Protein AF-A0A2M8HFV4-F1 (afdb_monomer)

Sequence (225 aa):
MPEKLSPDQILDDIIFDLQNTALECRWTISMERLAELMQLGKEDFYRKIYNFKTSKPDRETRLGFTEIDGDYFCEFLQYCLNISGIQDRFATAGIYFDERVLYEIRENFKHIIQESLARHDLDKDTLLLLATASQDYDDAVDAYISEKFEIDFFLDRCIFEFMSFRRIHPETGADVFLRDYLKALIPTKILNIKDITKEFRDRSYYELFGEFRKDKSKKQKRKPH

Structure (mmCIF, N/CA/C/O backbone):
data_AF-A0A2M8HFV4-F1
#
_entry.id   AF-A0A2M8HFV4-F1
#
loop_
_atom_site.group_PDB
_atom_site.id
_atom_site.type_symbol
_atom_site.label_atom_id
_atom_site.label_alt_id
_atom_site.label_comp_id
_atom_site.label_asym_id
_atom_site.label_entity_id
_atom_site.label_seq_id
_atom_site.pdbx_PDB_ins_code
_atom_site.Cartn_x
_atom_site.Cartn_y
_atom_site.Cartn_z
_atom_site.occupancy
_atom_site.B_iso_or_equiv
_atom_site.auth_seq_id
_atom_site.auth_comp_id
_atom_site.auth_asym_id
_atom_site.auth_atom_id
_atom_site.pdbx_PDB_model_num
ATOM 1 N N . MET A 1 1 ? -37.950 -2.327 23.131 1.00 42.75 1 MET A N 1
ATOM 2 C CA . MET A 1 1 ? -36.642 -2.904 23.504 1.00 42.75 1 MET A CA 1
ATOM 3 C C . MET A 1 1 ? -35.682 -2.532 22.392 1.00 42.75 1 MET A C 1
ATOM 5 O O . MET A 1 1 ? -36.082 -2.741 21.254 1.00 42.75 1 MET A O 1
ATOM 9 N N . PRO A 1 2 ? -34.522 -1.913 22.666 1.00 53.88 2 PRO A N 1
ATOM 10 C CA . PRO A 1 2 ? -33.540 -1.673 21.615 1.00 53.88 2 PRO A CA 1
ATOM 11 C C . PRO A 1 2 ? -33.113 -3.024 21.034 1.00 53.88 2 PRO A C 1
ATOM 13 O O . PRO A 1 2 ? -32.832 -3.967 21.777 1.00 53.88 2 PRO A O 1
ATOM 16 N N . GLU A 1 3 ? -33.178 -3.133 19.713 1.00 66.62 3 GLU A N 1
ATOM 17 C CA . GLU A 1 3 ? -32.760 -4.312 18.964 1.00 66.62 3 GLU A CA 1
ATOM 18 C C . GLU A 1 3 ? -31.254 -4.501 19.185 1.00 66.62 3 GLU A C 1
ATOM 20 O O . GLU A 1 3 ? -30.483 -3.554 19.027 1.00 66.62 3 GLU A O 1
ATOM 25 N N . LYS A 1 4 ? -30.828 -5.692 19.624 1.0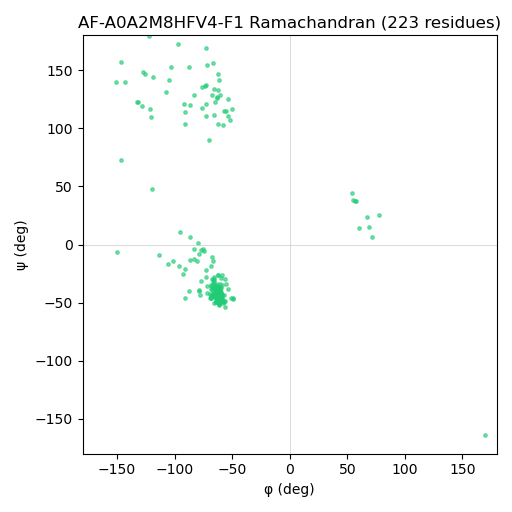0 77.25 4 LYS A N 1
ATOM 26 C CA . LYS A 1 4 ? -29.395 -5.991 19.726 1.00 77.25 4 LYS A CA 1
ATOM 27 C C . LYS A 1 4 ? -28.817 -5.972 18.316 1.00 77.25 4 LYS A C 1
ATOM 29 O O . LYS A 1 4 ? -29.285 -6.740 17.476 1.00 77.25 4 LYS A O 1
ATOM 34 N N . LEU A 1 5 ? -27.811 -5.132 18.081 1.00 83.50 5 LEU A N 1
ATOM 35 C CA . LEU A 1 5 ? -27.111 -5.113 16.801 1.00 83.50 5 LEU A CA 1
ATOM 36 C C . LEU A 1 5 ? -26.441 -6.466 16.546 1.00 83.50 5 LEU A C 1
ATOM 38 O O . LEU A 1 5 ? -25.915 -7.110 17.461 1.00 83.50 5 LEU A O 1
ATOM 42 N N . SER A 1 6 ? -26.472 -6.900 15.290 1.00 91.94 6 SER A N 1
ATOM 43 C CA . SER A 1 6 ? -25.691 -8.050 14.843 1.00 91.94 6 SER A CA 1
ATOM 44 C C . SER A 1 6 ? -24.187 -7.739 14.903 1.00 91.94 6 SER A C 1
ATOM 46 O O . SER A 1 6 ? -23.798 -6.572 14.815 1.00 91.94 6 SER A O 1
ATOM 48 N N . PRO A 1 7 ? -23.318 -8.761 15.015 1.00 92.62 7 PRO A N 1
ATOM 49 C CA . PRO A 1 7 ? -21.872 -8.558 14.981 1.00 92.62 7 PRO A CA 1
ATOM 50 C C . PRO A 1 7 ? -21.397 -7.774 13.749 1.00 92.62 7 PRO A C 1
ATOM 52 O O . PRO A 1 7 ? -20.508 -6.937 13.873 1.00 92.62 7 PRO A O 1
ATOM 55 N N . ASP A 1 8 ? -22.001 -8.015 12.580 1.00 93.25 8 ASP A N 1
ATOM 56 C CA . ASP A 1 8 ? -21.672 -7.294 11.348 1.00 93.25 8 ASP A CA 1
ATOM 57 C C . ASP A 1 8 ? -22.045 -5.814 11.423 1.00 93.25 8 ASP A C 1
ATOM 59 O O . ASP A 1 8 ? -21.233 -4.980 11.040 1.00 93.25 8 ASP A O 1
ATOM 63 N N . GLN A 1 9 ? -23.213 -5.483 11.984 1.00 94.00 9 GLN A N 1
ATOM 64 C CA . GLN A 1 9 ? -23.618 -4.090 12.199 1.00 94.00 9 GLN A CA 1
ATOM 65 C C . GLN A 1 9 ? -22.693 -3.374 13.187 1.00 94.00 9 GLN A C 1
ATOM 67 O O . GLN A 1 9 ? -22.317 -2.237 12.945 1.00 94.00 9 GLN A O 1
ATOM 72 N N . ILE A 1 10 ? -22.271 -4.050 14.262 1.00 95.38 10 ILE A N 1
ATOM 73 C CA . ILE A 1 10 ? -21.285 -3.494 15.202 1.00 95.38 10 ILE A CA 1
ATOM 74 C C . ILE A 1 10 ? -19.965 -3.201 14.477 1.00 95.38 10 ILE A C 1
ATOM 76 O O . ILE A 1 10 ? -19.346 -2.164 14.705 1.00 95.38 10 ILE A O 1
ATOM 80 N N . LEU A 1 11 ? -19.518 -4.111 13.609 1.00 96.31 11 LEU A N 1
ATOM 81 C CA . LEU A 1 11 ? -18.298 -3.917 12.832 1.00 96.31 11 LEU A CA 1
ATOM 82 C C . LEU A 1 11 ? -18.430 -2.755 11.839 1.00 96.31 11 LEU A C 1
ATOM 84 O O . LEU A 1 11 ? -17.499 -1.963 11.725 1.00 96.31 11 LEU A O 1
ATOM 88 N N . ASP A 1 12 ? -19.572 -2.632 11.161 1.00 95.12 12 ASP A N 1
ATOM 89 C CA . ASP A 1 12 ? -19.873 -1.501 10.278 1.00 95.12 12 ASP A CA 1
ATOM 90 C C . ASP A 1 12 ? -19.892 -0.168 11.031 1.00 95.12 12 ASP A C 1
ATOM 92 O O . ASP A 1 12 ? -19.293 0.796 10.562 1.00 95.12 12 ASP A O 1
ATOM 96 N N . ASP A 1 13 ? -20.487 -0.122 12.224 1.00 95.50 13 ASP A N 1
ATOM 97 C CA . ASP A 1 13 ? -20.502 1.078 13.065 1.00 95.50 13 ASP A CA 1
ATOM 98 C C . ASP A 1 13 ? -19.083 1.476 13.505 1.00 95.50 13 ASP A C 1
ATOM 100 O O . ASP A 1 13 ? -18.736 2.657 13.492 1.00 95.50 13 ASP A O 1
ATOM 104 N N . ILE A 1 14 ? -18.234 0.499 13.852 1.00 96.06 14 ILE A N 1
ATOM 105 C CA . ILE A 1 14 ? -16.820 0.738 14.187 1.00 96.06 14 ILE A CA 1
ATOM 106 C C . ILE A 1 14 ? -16.052 1.269 12.977 1.00 96.06 14 ILE A C 1
ATOM 108 O O . ILE A 1 14 ? -15.311 2.242 13.099 1.00 96.06 14 ILE A O 1
ATOM 112 N N . ILE A 1 15 ? -16.224 0.644 11.811 1.00 94.88 15 ILE A N 1
ATOM 113 C CA . ILE A 1 15 ? -15.598 1.081 10.559 1.00 94.88 15 ILE A CA 1
ATOM 114 C C . ILE A 1 15 ? -16.026 2.514 10.235 1.00 94.88 15 ILE A C 1
ATOM 116 O O . ILE A 1 15 ? -15.177 3.355 9.951 1.00 94.88 15 ILE A O 1
ATOM 120 N N . PHE A 1 16 ? -17.318 2.815 10.339 1.00 93.75 16 PHE A N 1
ATOM 121 C CA . PHE A 1 16 ? -17.855 4.142 10.073 1.00 93.75 16 PHE A CA 1
ATOM 122 C C . PHE A 1 16 ? -17.308 5.199 11.047 1.00 93.75 16 PHE A C 1
ATOM 124 O O . PHE A 1 16 ? -16.909 6.283 10.622 1.00 93.75 16 PHE A O 1
ATOM 131 N N . ASP A 1 17 ? -17.241 4.898 12.347 1.00 94.44 17 ASP A N 1
ATOM 132 C CA . ASP A 1 17 ? -16.672 5.808 13.355 1.00 94.44 17 ASP A CA 1
ATOM 133 C C . ASP A 1 17 ? -15.197 6.126 13.058 1.00 94.44 17 ASP A C 1
ATOM 135 O O . ASP A 1 17 ? -14.772 7.285 13.102 1.00 94.44 17 ASP A O 1
ATOM 139 N N . LEU A 1 18 ? -14.429 5.105 12.667 1.00 93.56 18 LEU A N 1
ATOM 140 C CA . LEU A 1 18 ? -13.033 5.265 12.274 1.00 93.56 18 LEU A CA 1
ATOM 141 C C . LEU A 1 18 ? -12.886 6.050 10.971 1.00 93.56 18 LEU A C 1
ATOM 143 O O . LEU A 1 18 ? -12.055 6.944 10.921 1.00 93.56 18 LEU A O 1
ATOM 147 N N . GLN A 1 19 ? -13.698 5.800 9.942 1.00 90.38 19 GLN A N 1
ATOM 148 C CA . GLN A 1 19 ? -13.636 6.564 8.687 1.00 90.38 19 GLN A CA 1
ATOM 149 C C . GLN A 1 19 ? -13.894 8.059 8.892 1.00 90.38 19 GLN A C 1
ATOM 151 O O . GLN A 1 19 ? -13.238 8.881 8.265 1.00 90.38 19 GLN A O 1
ATOM 156 N N . ASN A 1 20 ? -14.813 8.418 9.791 1.00 87.44 20 ASN A N 1
ATOM 157 C CA . ASN A 1 20 ? -15.131 9.821 10.070 1.00 87.44 20 ASN A CA 1
ATOM 158 C C . ASN A 1 20 ? -14.041 10.553 10.863 1.00 87.44 20 ASN A C 1
ATOM 160 O O . ASN A 1 20 ? -13.999 11.783 10.865 1.00 87.44 20 ASN A O 1
ATOM 164 N N . THR A 1 21 ? -13.199 9.811 11.582 1.00 84.69 21 THR A N 1
ATOM 165 C CA . THR A 1 21 ? -12.124 10.368 12.416 1.00 84.69 21 THR A CA 1
ATOM 166 C C . THR A 1 21 ? -10.741 10.183 11.801 1.00 84.69 21 THR A C 1
ATOM 168 O O . THR A 1 21 ? -9.800 10.865 12.209 1.00 84.69 21 THR A O 1
ATOM 171 N N . ALA A 1 22 ? -10.613 9.287 10.823 1.00 81.12 22 ALA A N 1
ATOM 172 C CA . ALA A 1 22 ? -9.367 8.985 10.154 1.00 81.12 22 ALA A CA 1
ATOM 173 C C . ALA A 1 22 ? -8.951 10.120 9.218 1.00 81.12 22 ALA A C 1
ATOM 175 O O . ALA A 1 22 ? -9.746 10.649 8.443 1.00 81.12 22 ALA A O 1
ATOM 176 N N . LEU A 1 23 ? -7.660 10.438 9.244 1.00 78.00 23 LEU A N 1
ATOM 177 C CA . LEU A 1 23 ? -7.014 11.280 8.246 1.00 78.00 23 LEU A CA 1
ATOM 178 C C . LEU A 1 23 ? -5.781 10.535 7.739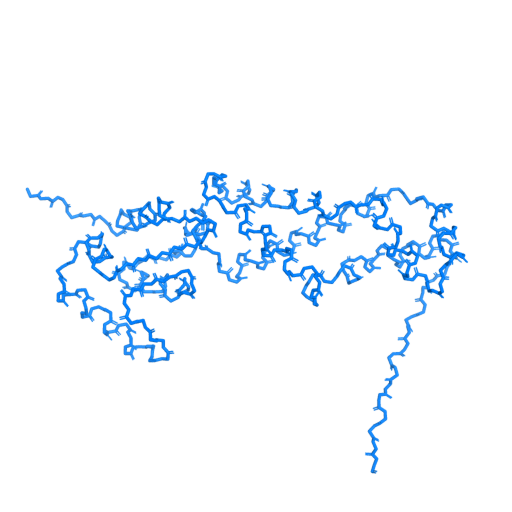 1.00 78.00 23 LEU A C 1
ATOM 180 O O . LEU A 1 23 ? -4.905 10.210 8.537 1.00 78.00 23 LEU A O 1
ATOM 184 N N . GLU A 1 24 ? -5.724 10.235 6.437 1.00 81.94 24 GLU A N 1
ATOM 185 C CA . GLU A 1 24 ? -4.584 9.532 5.812 1.00 81.94 24 GLU A CA 1
ATOM 186 C C . GLU A 1 24 ? -4.258 8.195 6.515 1.00 81.94 24 GLU A C 1
ATOM 188 O O . GLU A 1 24 ? -3.107 7.897 6.837 1.00 81.94 24 GLU A O 1
ATOM 193 N N . CYS A 1 25 ? -5.297 7.411 6.828 1.00 83.44 25 CYS A N 1
ATOM 194 C CA . CYS A 1 25 ? -5.215 6.159 7.598 1.00 83.44 25 CYS A CA 1
ATOM 195 C C . CYS A 1 25 ? -4.648 6.292 9.027 1.00 83.44 25 CYS A C 1
ATOM 197 O O . CYS A 1 25 ? -4.330 5.283 9.656 1.00 83.44 25 CYS A O 1
ATOM 199 N N . ARG A 1 26 ? -4.552 7.507 9.579 1.00 87.06 26 ARG A N 1
ATOM 200 C CA . ARG A 1 26 ? -4.245 7.732 10.998 1.00 87.06 26 ARG A CA 1
ATOM 201 C C . ARG A 1 26 ? -5.542 7.835 11.776 1.00 87.06 26 ARG A C 1
ATOM 203 O O . ARG A 1 26 ? -6.355 8.712 11.493 1.00 87.06 26 ARG A O 1
ATOM 210 N N . TRP A 1 27 ? -5.730 6.960 12.753 1.00 91.62 27 TRP A N 1
ATOM 211 C CA . TRP A 1 27 ? -6.958 6.891 13.536 1.00 91.62 27 TRP A CA 1
ATOM 212 C C . TRP A 1 27 ? -6.664 6.469 14.968 1.00 91.62 27 TRP A C 1
ATOM 214 O O . TRP A 1 27 ? -5.651 5.847 15.278 1.00 91.62 27 TRP A O 1
ATOM 224 N N . THR A 1 28 ? -7.579 6.815 15.863 1.00 92.06 28 THR A N 1
ATOM 225 C CA . THR A 1 28 ? -7.524 6.400 17.259 1.00 92.06 28 THR A CA 1
ATOM 226 C C . THR A 1 28 ? -8.927 6.121 17.750 1.00 92.06 28 THR A C 1
ATOM 228 O O . THR A 1 28 ? -9.862 6.851 17.432 1.00 92.06 28 THR A O 1
ATOM 231 N N . ILE A 1 29 ? -9.074 5.066 18.539 1.00 93.75 29 ILE A N 1
ATOM 232 C CA . ILE A 1 29 ? -10.329 4.740 19.199 1.00 93.75 29 ILE A CA 1
ATOM 233 C C . ILE A 1 29 ? -10.067 4.456 20.670 1.00 93.75 29 ILE A C 1
ATOM 235 O O . ILE A 1 29 ? -9.260 3.599 21.043 1.00 93.75 29 ILE A O 1
ATOM 239 N N . SER A 1 30 ? -10.747 5.212 21.529 1.00 93.00 30 SER A N 1
ATOM 240 C CA . SER A 1 30 ? -10.653 5.013 22.969 1.00 93.00 30 SER A CA 1
ATOM 241 C C . SER A 1 30 ? -11.374 3.731 23.378 1.00 93.00 30 SER A C 1
ATOM 243 O O . SER A 1 30 ? -12.329 3.286 22.740 1.00 93.00 30 SER A O 1
ATOM 245 N N . MET A 1 31 ? -10.947 3.154 24.498 1.00 91.38 31 MET A N 1
ATOM 246 C CA . MET A 1 31 ? -11.612 1.982 25.074 1.00 91.38 31 MET A CA 1
ATOM 247 C C . MET A 1 31 ? -13.086 2.251 25.407 1.00 91.38 31 MET A C 1
ATOM 249 O O . MET A 1 31 ? -13.922 1.367 25.253 1.00 91.38 31 MET A O 1
ATOM 253 N N . GLU A 1 32 ? -13.412 3.472 25.837 1.00 92.00 32 GLU A N 1
ATOM 254 C CA . GLU A 1 32 ? -14.791 3.863 26.141 1.00 92.00 32 GLU A CA 1
ATOM 255 C C . GLU A 1 32 ? -15.643 3.932 24.873 1.00 92.00 32 GLU A C 1
ATOM 257 O O . GLU A 1 32 ? -16.717 3.334 24.836 1.00 92.00 32 GLU A O 1
ATOM 262 N N . ARG A 1 33 ? -15.128 4.563 23.807 1.00 94.75 33 ARG A N 1
ATOM 263 C CA . ARG A 1 33 ? -15.833 4.658 22.525 1.00 94.75 33 ARG A CA 1
ATOM 264 C C . ARG A 1 33 ? -16.051 3.285 21.896 1.00 94.75 33 ARG A C 1
ATOM 266 O O . ARG A 1 33 ? -17.142 2.988 21.421 1.00 94.75 33 ARG A O 1
ATOM 273 N N . LEU A 1 34 ? -15.039 2.421 21.943 1.00 94.62 34 LEU A N 1
ATOM 274 C CA . LEU A 1 34 ? -15.161 1.059 21.436 1.00 94.62 34 LEU A CA 1
ATOM 275 C C . LEU A 1 34 ? -16.193 0.242 22.229 1.00 94.62 34 LEU A C 1
ATOM 277 O O . LEU A 1 34 ? -16.986 -0.479 21.630 1.00 94.62 34 LEU A O 1
ATOM 281 N N . ALA A 1 35 ? -16.227 0.375 23.559 1.00 93.25 35 ALA A N 1
ATOM 282 C CA . ALA A 1 35 ? -17.231 -0.290 24.390 1.00 93.25 35 ALA A CA 1
ATOM 283 C C . ALA A 1 35 ? -18.662 0.161 24.047 1.00 93.25 35 ALA A C 1
ATOM 285 O O . ALA A 1 35 ? -19.565 -0.678 23.987 1.00 93.25 35 ALA A O 1
ATOM 286 N N . GLU A 1 36 ? -18.856 1.460 23.790 1.00 94.19 36 GLU A N 1
ATOM 287 C CA . GLU A 1 36 ? -20.135 2.027 23.346 1.00 94.19 36 GLU A CA 1
ATOM 288 C C . GLU A 1 36 ? -20.586 1.440 22.007 1.00 94.19 36 GLU A C 1
ATOM 290 O O . GLU A 1 36 ? -21.709 0.944 21.912 1.00 94.19 36 GLU A O 1
ATOM 295 N N . LEU A 1 37 ? -19.708 1.441 20.997 1.00 94.69 37 LEU A N 1
ATOM 296 C CA . LEU A 1 37 ? -20.003 0.895 19.665 1.00 94.69 37 LEU A CA 1
ATOM 297 C C . LEU A 1 37 ? -20.309 -0.607 19.723 1.00 94.69 37 LEU A C 1
ATOM 299 O O . LEU A 1 37 ? -21.201 -1.098 19.039 1.00 94.69 37 LEU A O 1
ATOM 303 N N . MET A 1 38 ? -19.629 -1.339 20.607 1.00 92.75 38 MET A N 1
ATOM 304 C CA . MET A 1 38 ? -19.891 -2.759 20.847 1.00 92.75 38 MET A CA 1
ATOM 305 C C . MET A 1 38 ? -21.140 -3.034 21.696 1.00 92.75 38 MET A C 1
ATOM 307 O O . MET A 1 38 ? -21.488 -4.199 21.896 1.00 92.75 38 MET A O 1
ATOM 311 N N . GLN A 1 39 ? -21.802 -1.995 22.214 1.00 91.81 39 GLN A N 1
ATOM 312 C CA . GLN A 1 39 ? -22.951 -2.091 23.120 1.00 91.81 39 GLN A CA 1
ATOM 313 C C . GLN A 1 39 ? -22.670 -2.938 24.374 1.00 91.81 39 GLN A C 1
ATOM 315 O O . GLN A 1 39 ? -23.524 -3.693 24.849 1.00 91.81 39 GLN A O 1
ATOM 320 N N . LEU A 1 40 ? -21.456 -2.825 24.919 1.00 90.50 40 LEU A N 1
ATOM 321 C CA . LEU A 1 40 ? -21.027 -3.560 26.106 1.00 90.50 40 LEU A CA 1
ATOM 322 C C . LEU A 1 40 ? -20.984 -2.648 27.333 1.00 90.50 40 LEU A C 1
ATOM 324 O O . LEU A 1 40 ? -20.527 -1.508 27.278 1.00 90.50 40 LEU A O 1
ATOM 328 N N . GLY A 1 41 ? -21.397 -3.184 28.483 1.00 89.12 41 GLY A N 1
ATOM 329 C CA . GLY A 1 41 ? -21.103 -2.547 29.763 1.00 89.12 41 GLY A CA 1
ATOM 330 C C . GLY A 1 41 ? -19.590 -2.482 29.990 1.00 89.12 41 GLY A C 1
ATOM 331 O O . GLY A 1 41 ? -18.862 -3.393 29.585 1.00 89.12 41 GLY A O 1
ATOM 332 N N . LYS A 1 42 ? -19.110 -1.429 30.671 1.00 88.06 42 LYS A N 1
ATOM 333 C CA . LYS A 1 42 ? -17.669 -1.222 30.921 1.00 88.06 42 LYS A CA 1
ATOM 334 C C . LYS A 1 42 ? -16.995 -2.480 31.484 1.00 88.06 42 LYS A C 1
ATOM 336 O O . LYS A 1 42 ? -15.944 -2.878 30.996 1.00 88.06 42 LYS A O 1
ATOM 341 N N . GLU A 1 43 ? -17.610 -3.133 32.471 1.00 89.56 43 GLU A N 1
ATOM 342 C CA . GLU A 1 43 ? -17.039 -4.325 33.112 1.00 89.56 43 GLU A CA 1
ATOM 343 C C . GLU A 1 43 ? -16.860 -5.501 32.134 1.00 89.56 43 GLU A C 1
ATOM 345 O O . GLU A 1 43 ? -15.778 -6.089 32.067 1.00 89.56 43 GLU A O 1
ATOM 350 N N . ASP A 1 44 ? -17.884 -5.812 31.335 1.00 90.56 44 ASP A N 1
ATOM 351 C CA . ASP A 1 44 ? -17.840 -6.905 30.357 1.00 90.56 44 ASP A CA 1
ATOM 352 C C . ASP A 1 44 ? -16.810 -6.640 29.255 1.00 90.56 44 ASP A C 1
ATOM 354 O O . ASP A 1 44 ? -16.082 -7.545 28.834 1.00 90.56 44 ASP A O 1
ATOM 358 N N . PHE A 1 45 ? -16.711 -5.385 28.815 1.00 91.56 45 PHE A N 1
ATOM 359 C CA . PHE A 1 45 ? -15.728 -4.962 27.828 1.00 91.56 45 PHE A CA 1
ATOM 360 C C . PHE A 1 45 ? -14.290 -5.109 28.349 1.00 91.56 45 PHE A C 1
ATOM 362 O O . PHE A 1 45 ? -13.458 -5.753 27.703 1.00 91.56 45 PHE A O 1
ATOM 369 N N . TYR A 1 46 ? -13.998 -4.605 29.553 1.00 89.44 46 TYR A N 1
ATOM 370 C CA . TYR A 1 46 ? -12.671 -4.764 30.157 1.00 89.44 46 TYR A CA 1
ATOM 371 C C . TYR A 1 46 ? -12.327 -6.232 30.424 1.00 89.44 46 TYR A C 1
ATOM 373 O O . TYR A 1 46 ? -11.173 -6.627 30.249 1.00 89.44 46 TYR A O 1
ATOM 381 N N . ARG A 1 47 ? -13.315 -7.068 30.770 1.00 90.25 47 ARG A N 1
ATOM 382 C CA . ARG A 1 47 ? -13.122 -8.518 30.904 1.00 90.25 47 ARG A CA 1
ATOM 383 C C . ARG A 1 47 ? -12.730 -9.163 29.571 1.00 90.25 47 ARG A C 1
ATOM 385 O O . ARG A 1 47 ? -11.801 -9.969 29.543 1.00 90.25 47 ARG A O 1
ATOM 392 N N . LYS A 1 48 ? -13.374 -8.785 28.458 1.00 90.50 48 LYS A N 1
ATOM 393 C CA . LYS A 1 48 ? -12.992 -9.245 27.108 1.00 90.50 48 LYS A CA 1
ATOM 394 C C . LYS A 1 48 ? -11.564 -8.835 26.750 1.00 90.50 48 LYS A C 1
ATOM 396 O O . LYS A 1 48 ? -10.803 -9.688 26.300 1.00 90.50 48 LYS A O 1
ATOM 401 N N . ILE A 1 49 ? -11.184 -7.580 27.001 1.00 88.12 49 ILE A N 1
ATOM 402 C CA . ILE A 1 49 ? -9.808 -7.105 26.782 1.00 88.12 49 ILE A CA 1
ATOM 403 C C . ILE A 1 49 ? -8.810 -7.895 27.620 1.00 88.12 49 ILE A C 1
ATOM 405 O O . ILE A 1 49 ? -7.789 -8.331 27.100 1.00 88.12 49 ILE A O 1
ATOM 409 N N . TYR A 1 50 ? -9.084 -8.087 28.910 1.00 86.94 50 TYR A N 1
ATOM 410 C CA . TYR A 1 50 ? -8.174 -8.797 29.804 1.00 86.94 50 TYR A CA 1
ATOM 411 C C . TYR A 1 50 ? -7.960 -10.253 29.368 1.00 86.94 50 TYR A C 1
ATOM 413 O O . TYR A 1 50 ? -6.822 -10.724 29.304 1.00 86.94 50 TYR A O 1
ATOM 421 N N . ASN A 1 51 ? -9.040 -10.944 28.995 1.00 88.38 51 ASN A N 1
ATOM 422 C CA . ASN A 1 51 ? -8.981 -12.312 28.474 1.00 88.38 51 ASN A CA 1
ATOM 423 C C . ASN A 1 51 ? -8.225 -12.386 27.137 1.00 88.38 51 ASN A C 1
ATOM 425 O O . ASN A 1 51 ? -7.471 -13.324 26.894 1.00 88.38 51 ASN A O 1
ATOM 429 N N . PHE A 1 52 ? -8.376 -11.378 26.278 1.00 87.81 52 PHE A N 1
ATOM 430 C CA . PHE A 1 52 ? -7.614 -11.297 25.035 1.00 87.81 52 PHE A CA 1
ATOM 431 C C . PHE A 1 52 ? -6.120 -11.035 25.296 1.00 87.81 52 PHE A C 1
ATOM 433 O O . PHE A 1 52 ? -5.266 -11.733 24.752 1.00 87.81 52 PHE A O 1
ATOM 440 N N . LYS A 1 53 ? -5.779 -10.107 26.200 1.00 83.38 53 LYS A N 1
ATOM 441 C CA . LYS A 1 53 ? -4.391 -9.802 26.598 1.00 83.38 53 LYS A CA 1
ATOM 442 C C . LYS A 1 53 ? -3.676 -10.990 27.229 1.00 83.38 53 LYS A C 1
ATOM 444 O O . LYS A 1 53 ? -2.514 -11.228 26.928 1.00 83.38 53 LYS A O 1
ATOM 449 N N . THR A 1 54 ? -4.359 -11.765 28.068 1.00 79.75 54 THR A N 1
ATOM 450 C CA . THR A 1 54 ? -3.772 -12.978 28.666 1.00 79.75 54 THR A CA 1
ATOM 451 C C . THR A 1 54 ? -3.402 -14.027 27.617 1.00 79.75 54 THR A C 1
ATOM 453 O O . THR A 1 54 ? -2.455 -14.778 27.829 1.00 79.75 54 THR A O 1
ATOM 456 N N . SER A 1 55 ? -4.067 -14.033 26.457 1.00 75.62 55 SER A N 1
ATOM 457 C CA . SER A 1 55 ? -3.672 -14.871 25.318 1.00 75.62 55 SER A CA 1
ATOM 458 C C . SER A 1 55 ? -2.511 -14.301 24.482 1.00 75.62 55 SER A C 1
ATOM 460 O O . SER A 1 55 ? -1.932 -15.035 23.684 1.00 75.62 55 S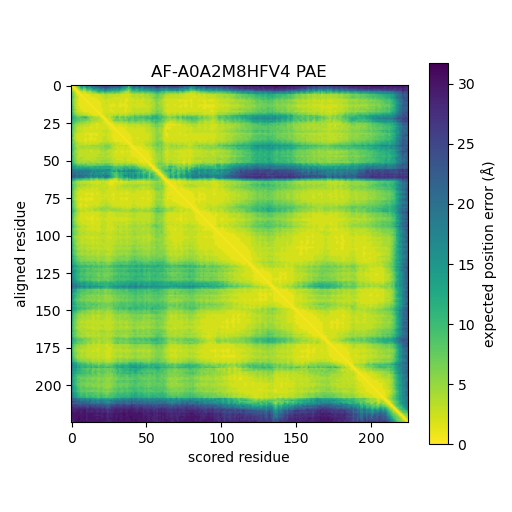ER A O 1
ATOM 462 N N . LYS A 1 56 ? -2.155 -13.015 24.661 1.00 72.50 56 LYS A N 1
ATOM 463 C CA . LYS A 1 56 ? -1.121 -12.279 23.902 1.00 72.50 56 LYS A CA 1
ATOM 464 C C . LYS A 1 56 ? -0.388 -11.240 24.781 1.00 72.50 56 LYS A C 1
ATOM 466 O O . LYS A 1 56 ? -0.619 -10.039 24.625 1.00 72.50 56 LYS A O 1
ATOM 471 N N . PRO A 1 57 ? 0.485 -11.678 25.706 1.00 63.16 57 PRO A N 1
ATOM 472 C CA . PRO A 1 57 ? 1.053 -10.822 26.753 1.00 63.16 57 PRO A CA 1
ATOM 473 C C . PRO A 1 57 ? 2.029 -9.743 26.254 1.00 63.16 57 PRO A C 1
ATOM 475 O O . PRO A 1 57 ? 2.247 -8.762 26.958 1.00 63.16 57 PRO A O 1
ATOM 478 N N . ASP A 1 58 ? 2.577 -9.878 25.044 1.00 60.62 58 ASP A N 1
ATOM 479 C CA . ASP A 1 58 ? 3.631 -8.991 24.527 1.00 60.62 58 ASP A CA 1
ATOM 480 C C . ASP A 1 58 ? 3.127 -7.640 23.978 1.00 60.62 58 ASP A C 1
ATOM 482 O O . ASP A 1 58 ? 3.922 -6.843 23.482 1.00 60.62 58 ASP A O 1
ATOM 486 N N . ARG A 1 59 ? 1.816 -7.356 24.029 1.00 63.62 59 ARG A N 1
ATOM 487 C CA . ARG A 1 59 ? 1.228 -6.119 23.481 1.00 63.62 59 ARG A CA 1
ATOM 488 C C . ARG A 1 59 ? 0.506 -5.310 24.561 1.00 63.62 59 ARG A C 1
ATOM 490 O O . ARG A 1 59 ? -0.563 -5.684 25.045 1.00 63.62 59 ARG A O 1
ATOM 497 N N . GLU A 1 60 ? 1.083 -4.168 24.935 1.00 59.19 60 GLU A N 1
ATOM 498 C CA . GLU A 1 60 ? 0.480 -3.233 25.888 1.00 59.19 60 GLU A CA 1
ATOM 499 C C . GLU A 1 60 ? -0.374 -2.170 25.179 1.00 59.19 60 GLU A C 1
ATOM 501 O O . GLU A 1 60 ? 0.146 -1.177 24.684 1.00 59.19 60 GLU A O 1
ATOM 506 N N . THR A 1 61 ? -1.702 -2.294 25.218 1.00 60.44 61 THR A N 1
ATOM 507 C CA . THR A 1 61 ? -2.605 -1.165 24.923 1.00 60.44 61 THR A CA 1
ATOM 508 C C . THR A 1 61 ? -2.923 -0.422 26.212 1.00 60.44 61 THR A C 1
ATOM 510 O O . THR A 1 61 ? -3.547 -0.995 27.115 1.00 60.44 61 THR A O 1
ATOM 513 N N . ARG A 1 62 ? -2.475 0.832 26.349 1.00 61.91 62 ARG A N 1
ATOM 514 C CA . ARG A 1 62 ? -2.642 1.570 27.615 1.00 61.91 62 ARG A CA 1
ATOM 515 C C . ARG A 1 62 ? -3.864 2.493 27.671 1.00 61.91 62 ARG A C 1
ATOM 517 O O . ARG A 1 62 ? -4.296 2.759 28.784 1.00 61.91 62 ARG A O 1
ATOM 524 N N . LEU A 1 63 ? -4.487 2.900 26.555 1.00 74.50 63 LEU A N 1
ATOM 525 C CA . LEU A 1 63 ? -5.670 3.798 26.582 1.00 74.50 63 LEU A CA 1
ATOM 526 C C . LEU A 1 63 ? -6.682 3.636 25.421 1.00 74.50 63 LEU A C 1
ATOM 528 O O . LEU A 1 63 ? -7.753 4.242 25.449 1.00 74.50 63 LEU A O 1
ATOM 532 N N . GLY A 1 64 ? -6.385 2.811 24.421 1.00 85.75 64 GLY A N 1
ATOM 533 C CA . GLY A 1 64 ? -7.176 2.676 23.197 1.00 85.75 64 GLY A CA 1
ATOM 534 C C . GLY A 1 64 ? -6.414 1.851 22.165 1.00 85.75 64 GLY A C 1
ATOM 535 O O . GLY A 1 64 ? -5.439 1.190 22.532 1.00 85.75 64 GLY A O 1
ATOM 536 N N . PHE A 1 65 ? -6.855 1.919 20.914 1.00 91.50 65 PHE A N 1
ATOM 537 C CA . PHE A 1 65 ? -6.138 1.400 19.749 1.00 91.50 65 PHE A CA 1
ATOM 538 C C . PHE A 1 65 ? -5.828 2.548 18.792 1.00 91.50 65 PHE A C 1
ATOM 540 O O . PHE A 1 65 ? -6.649 3.458 18.647 1.00 91.50 65 PHE A O 1
ATOM 547 N N . THR A 1 66 ? -4.673 2.491 18.138 1.00 91.25 66 THR A N 1
ATOM 548 C CA . THR A 1 66 ? -4.320 3.398 17.036 1.00 91.25 66 THR A CA 1
ATOM 549 C C . THR A 1 66 ? -3.997 2.624 15.761 1.00 91.25 66 THR A C 1
ATOM 551 O O . THR A 1 66 ? -3.995 1.391 15.759 1.00 91.25 66 THR A O 1
ATOM 554 N N . GLU A 1 67 ? -3.669 3.328 14.677 1.00 88.56 67 GLU A N 1
ATOM 555 C CA . GLU A 1 67 ? -3.274 2.722 13.402 1.00 88.56 67 GLU A CA 1
ATOM 556 C C . GLU A 1 67 ? -2.077 1.763 13.525 1.00 88.56 67 GLU A C 1
ATOM 558 O O . GLU A 1 67 ? -1.996 0.766 12.807 1.00 88.56 67 GLU A O 1
ATOM 563 N N . ILE A 1 68 ? -1.180 2.017 14.484 1.00 88.62 68 ILE A N 1
ATOM 564 C CA . ILE A 1 68 ? -0.015 1.167 14.779 1.00 88.62 68 ILE A CA 1
ATOM 565 C C . ILE A 1 68 ? -0.462 -0.189 15.346 1.00 88.62 68 ILE A C 1
ATOM 567 O O . ILE A 1 68 ? 0.187 -1.211 15.123 1.00 88.62 68 ILE A O 1
ATOM 571 N N . ASP A 1 69 ? -1.597 -0.210 16.044 1.00 90.00 69 ASP A N 1
ATOM 572 C CA . ASP A 1 69 ? -2.190 -1.413 16.614 1.00 90.00 69 ASP A CA 1
ATOM 573 C C . ASP A 1 69 ? -3.100 -2.152 15.620 1.00 90.00 69 ASP A C 1
ATOM 575 O O . ASP A 1 69 ? -3.758 -3.107 16.026 1.00 90.00 69 ASP A O 1
ATOM 579 N N . GLY A 1 70 ? -3.174 -1.751 14.343 1.00 91.00 70 GLY A N 1
ATOM 580 C CA . GLY A 1 70 ? -4.191 -2.223 13.390 1.00 91.00 70 GLY A CA 1
ATOM 581 C C . GLY A 1 70 ? -4.365 -3.746 13.323 1.00 91.00 70 GLY A C 1
ATOM 582 O O . GLY A 1 70 ? -5.488 -4.237 13.457 1.00 91.00 70 GLY A O 1
ATOM 583 N N . ASP A 1 71 ? -3.269 -4.509 13.239 1.00 91.94 71 ASP A N 1
ATOM 584 C CA . ASP A 1 71 ? -3.308 -5.978 13.308 1.00 91.94 71 ASP A CA 1
ATOM 585 C C . ASP A 1 71 ? -3.905 -6.474 14.632 1.00 91.94 71 ASP A C 1
ATOM 587 O O . ASP A 1 71 ? -4.794 -7.325 14.654 1.00 91.94 71 ASP A O 1
ATOM 591 N N . TYR A 1 72 ? -3.432 -5.924 15.755 1.00 91.25 72 TYR A N 1
ATOM 592 C CA . TYR A 1 72 ? -3.898 -6.303 17.091 1.00 91.25 72 TYR A CA 1
ATOM 593 C C . TYR A 1 72 ? -5.380 -5.975 17.289 1.00 91.25 72 TYR A C 1
ATOM 595 O O . TYR A 1 72 ? -6.119 -6.737 17.914 1.00 91.25 72 TYR A O 1
ATOM 603 N N . PHE A 1 73 ? -5.814 -4.841 16.746 1.00 93.50 73 PHE A N 1
ATOM 604 C CA . PHE A 1 73 ? -7.187 -4.380 16.801 1.00 93.50 73 PHE A CA 1
ATOM 605 C C . PHE A 1 73 ? -8.109 -5.276 15.971 1.00 93.50 73 PHE A C 1
ATOM 607 O O . PHE A 1 73 ? -9.130 -5.735 16.482 1.00 93.50 73 PHE A O 1
ATOM 614 N N . CYS A 1 74 ? -7.717 -5.622 14.741 1.00 94.56 74 CYS A N 1
ATOM 615 C CA . CYS A 1 74 ? -8.464 -6.564 13.906 1.00 94.56 74 CYS A CA 1
ATOM 616 C C . CYS A 1 74 ? -8.614 -7.931 14.590 1.00 94.56 74 CYS A C 1
ATOM 618 O O . CYS A 1 74 ? -9.707 -8.496 14.620 1.00 94.56 74 CYS A O 1
ATOM 620 N N . GLU A 1 75 ? -7.544 -8.446 15.199 1.00 93.19 75 GLU A N 1
ATOM 621 C CA . GLU A 1 75 ? -7.582 -9.698 15.962 1.00 93.19 75 GLU A CA 1
ATOM 622 C C . GLU A 1 75 ? -8.502 -9.613 17.191 1.00 93.19 75 GLU A C 1
ATOM 624 O O . GLU A 1 75 ? -9.236 -10.561 17.485 1.00 93.19 75 GLU A O 1
ATOM 629 N N . PHE A 1 76 ? -8.491 -8.482 17.904 1.00 92.94 76 PHE A N 1
ATOM 630 C CA . PHE A 1 76 ? -9.383 -8.248 19.039 1.00 92.94 76 PHE A CA 1
ATOM 631 C C . PHE A 1 76 ? -10.854 -8.234 18.607 1.00 92.94 76 PHE A C 1
ATOM 633 O O . PHE A 1 76 ? -11.695 -8.871 19.251 1.00 92.94 76 PHE A O 1
ATOM 640 N N . LEU A 1 77 ? -11.170 -7.545 17.508 1.00 95.25 77 LEU A N 1
ATOM 641 C CA . LEU A 1 77 ? -12.520 -7.514 16.948 1.00 95.25 77 LEU A CA 1
ATOM 642 C C . LEU A 1 77 ? -12.956 -8.901 16.477 1.00 95.25 77 LEU A C 1
ATOM 644 O O . LEU A 1 77 ? -14.079 -9.311 16.760 1.00 95.25 77 LEU A O 1
ATOM 648 N N . GLN A 1 78 ? -12.063 -9.667 15.849 1.00 94.75 78 GLN A N 1
ATOM 649 C CA . GLN A 1 78 ? -12.348 -11.035 15.415 1.00 94.75 78 GLN A CA 1
ATOM 650 C C . GLN A 1 78 ? -12.665 -11.934 16.612 1.00 94.75 78 GLN A C 1
ATOM 652 O O . GLN A 1 78 ? -13.651 -12.671 16.582 1.00 94.75 78 GLN A O 1
ATOM 657 N N . TYR A 1 79 ? -11.889 -11.827 17.692 1.00 92.62 79 TYR A N 1
ATOM 658 C CA . TYR A 1 79 ? -12.162 -12.526 18.947 1.00 92.62 79 TYR A CA 1
ATOM 659 C C . TYR A 1 79 ? -13.511 -12.120 19.560 1.00 92.62 79 TYR A C 1
ATOM 661 O O . TYR A 1 79 ? -14.254 -12.963 20.065 1.00 92.62 79 TYR A O 1
ATOM 669 N N . CYS A 1 80 ? -13.848 -10.830 19.530 1.00 92.56 80 CYS A N 1
ATOM 670 C CA . CYS A 1 80 ? -15.051 -10.332 20.187 1.00 92.56 80 CYS A CA 1
ATOM 671 C C . CYS A 1 80 ? -16.342 -10.589 19.412 1.00 92.56 80 CYS A C 1
ATOM 673 O O . CYS A 1 80 ? -17.363 -10.859 20.050 1.00 92.56 80 CYS A O 1
ATOM 675 N N . LEU A 1 81 ? -16.289 -10.456 18.086 1.00 93.31 81 LEU A N 1
ATOM 676 C CA . LEU A 1 81 ? -17.434 -10.479 17.176 1.00 93.31 81 LEU A CA 1
ATOM 677 C C . LEU A 1 81 ? -17.591 -11.827 16.460 1.00 93.31 81 LEU A C 1
ATOM 679 O O . LEU A 1 81 ? -18.654 -12.092 15.908 1.00 93.31 81 LEU A O 1
ATOM 683 N N . ASN A 1 82 ? -16.568 -12.691 16.498 1.00 93.44 82 ASN A N 1
ATOM 684 C CA . ASN A 1 82 ? -16.534 -13.980 15.799 1.00 93.44 82 ASN A CA 1
ATOM 685 C C . ASN A 1 82 ? -16.728 -13.844 14.273 1.00 93.44 82 ASN A C 1
ATOM 687 O O . ASN A 1 82 ? -17.379 -14.673 13.639 1.00 93.44 82 ASN A O 1
ATOM 691 N N . ILE A 1 83 ? -16.159 -12.782 13.692 1.00 93.56 83 ILE A N 1
ATOM 692 C CA . ILE A 1 83 ? -16.191 -12.479 12.254 1.00 93.56 83 ILE A CA 1
ATOM 693 C C . ILE A 1 83 ? -14.807 -12.735 11.659 1.00 93.56 83 ILE A C 1
ATOM 695 O O . ILE A 1 83 ? -13.801 -12.256 12.177 1.00 93.56 83 ILE A O 1
ATOM 699 N N . SER A 1 84 ? -14.748 -13.467 10.549 1.00 92.00 84 SER A N 1
ATOM 700 C CA . SER A 1 84 ? -13.530 -13.638 9.749 1.00 92.00 84 SER A CA 1
ATOM 701 C C . SER A 1 84 ? -13.370 -12.527 8.708 1.00 92.00 84 SER A C 1
ATOM 703 O O . SER A 1 84 ? -14.364 -12.020 8.198 1.00 92.00 84 SER A O 1
ATOM 705 N N . GLY A 1 85 ? -12.131 -12.215 8.313 1.00 91.69 85 GLY A N 1
ATOM 706 C CA . GLY A 1 85 ? -11.863 -11.281 7.209 1.00 91.69 85 GLY A CA 1
ATOM 707 C C . GLY A 1 85 ? -12.024 -9.804 7.579 1.00 91.69 85 GLY A C 1
ATOM 708 O O . GLY A 1 85 ? -12.291 -8.977 6.712 1.00 91.69 85 GLY A O 1
ATOM 709 N N . ILE A 1 86 ? -11.862 -9.459 8.860 1.00 95.12 86 ILE A N 1
ATOM 710 C CA . ILE A 1 86 ? -11.948 -8.072 9.339 1.00 95.12 86 ILE A CA 1
ATOM 711 C C . ILE A 1 86 ? -10.890 -7.192 8.666 1.00 95.12 86 ILE A C 1
ATOM 713 O O . ILE A 1 86 ? -11.204 -6.079 8.258 1.00 95.12 86 ILE A O 1
ATOM 717 N N . GLN A 1 87 ? -9.678 -7.713 8.466 1.00 93.94 87 GLN A N 1
ATOM 718 C CA . GLN A 1 87 ? -8.586 -7.014 7.786 1.00 93.94 87 GLN A CA 1
ATOM 719 C C . GLN A 1 87 ? -8.990 -6.569 6.373 1.00 93.94 87 GLN A C 1
ATOM 721 O O . GLN A 1 87 ? -8.756 -5.426 5.992 1.00 93.94 87 GLN A O 1
ATOM 726 N N . ASP A 1 88 ? -9.667 -7.437 5.614 1.00 93.31 88 ASP A N 1
ATOM 727 C CA . ASP A 1 88 ? -10.129 -7.112 4.261 1.00 93.31 88 ASP A CA 1
ATOM 728 C C . ASP A 1 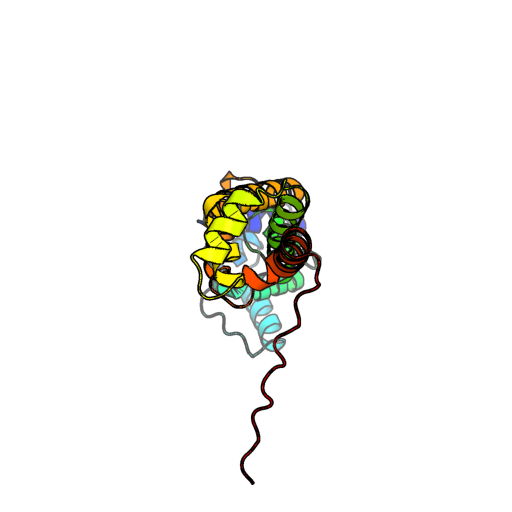88 ? -11.238 -6.051 4.271 1.00 93.31 88 ASP A C 1
ATOM 730 O O . ASP A 1 88 ? -11.268 -5.181 3.394 1.00 93.31 88 ASP A O 1
ATOM 734 N N . ARG A 1 89 ? -12.117 -6.063 5.284 1.00 94.25 89 ARG A N 1
ATOM 735 C CA . ARG A 1 89 ? -13.122 -5.003 5.466 1.00 94.25 89 ARG A CA 1
ATOM 736 C C . ARG A 1 89 ? -12.470 -3.663 5.806 1.00 94.25 89 ARG A C 1
ATOM 738 O O . ARG A 1 89 ? -12.844 -2.654 5.218 1.00 94.25 89 ARG A O 1
ATOM 745 N N . PHE A 1 90 ? -11.465 -3.657 6.680 1.00 94.31 90 PHE A N 1
ATOM 746 C CA . PHE A 1 90 ? -10.701 -2.455 7.030 1.00 94.31 90 PHE A CA 1
ATOM 747 C C . PHE A 1 90 ? -9.927 -1.888 5.833 1.00 94.31 90 PHE A C 1
ATOM 749 O O . PHE A 1 90 ? -9.932 -0.674 5.624 1.00 94.31 90 PHE A O 1
ATOM 756 N N . ALA A 1 91 ? -9.320 -2.755 5.018 1.00 93.06 91 ALA A N 1
ATOM 757 C CA . ALA A 1 91 ? -8.617 -2.352 3.803 1.00 93.06 91 ALA A CA 1
ATOM 758 C C . ALA A 1 91 ? -9.575 -1.764 2.760 1.00 93.06 91 ALA A C 1
ATOM 760 O O . ALA A 1 91 ? -9.289 -0.720 2.180 1.00 93.06 91 ALA A O 1
ATOM 761 N N . THR A 1 92 ? -10.738 -2.393 2.555 1.00 92.62 92 THR A N 1
ATOM 762 C CA . THR A 1 92 ? -11.784 -1.892 1.640 1.00 92.62 92 THR A CA 1
ATOM 763 C C . THR A 1 92 ? -12.338 -0.545 2.109 1.00 92.62 92 THR A C 1
ATOM 765 O O . THR A 1 92 ? -12.610 0.338 1.300 1.00 92.62 92 THR A O 1
ATOM 768 N N . ALA A 1 93 ? -12.453 -0.362 3.425 1.00 92.12 93 ALA A N 1
ATOM 769 C CA . ALA A 1 93 ? -12.852 0.897 4.037 1.00 92.12 93 ALA A CA 1
ATOM 770 C C . ALA A 1 93 ? -11.751 1.975 4.020 1.00 92.12 93 ALA A C 1
ATOM 772 O O . ALA A 1 93 ? -12.013 3.104 4.428 1.00 92.12 93 ALA A O 1
ATOM 773 N N . GLY A 1 94 ? -10.529 1.654 3.581 1.00 90.81 94 GLY A N 1
ATOM 774 C CA . GLY A 1 94 ? -9.411 2.599 3.565 1.00 90.81 94 GLY A CA 1
ATOM 775 C C . GLY A 1 94 ? -8.924 3.017 4.958 1.00 90.81 94 GLY A C 1
ATOM 776 O O . GLY A 1 94 ? -8.348 4.091 5.096 1.00 90.81 94 GLY A O 1
ATOM 777 N N . ILE A 1 95 ? -9.166 2.200 5.989 1.00 91.94 95 ILE A N 1
ATOM 778 C CA . ILE A 1 95 ? -8.797 2.497 7.386 1.00 91.94 95 ILE A CA 1
ATOM 779 C C . ILE A 1 95 ? -7.407 1.954 7.716 1.00 91.94 95 ILE A C 1
ATOM 781 O O . ILE A 1 95 ? -6.603 2.616 8.370 1.00 91.94 95 ILE A O 1
ATOM 785 N N . TYR A 1 96 ? -7.146 0.710 7.319 1.00 92.69 96 TYR A N 1
ATOM 786 C CA . TYR A 1 96 ? -5.929 -0.010 7.669 1.00 92.69 96 TYR A CA 1
ATOM 787 C C . TYR A 1 96 ? -5.572 -1.013 6.578 1.00 92.69 96 TYR A C 1
ATOM 789 O O . TYR A 1 96 ? -6.444 -1.701 6.048 1.00 92.69 96 TYR A O 1
ATOM 797 N N . PHE A 1 97 ? -4.280 -1.114 6.281 1.00 94.19 97 PHE A N 1
ATOM 798 C CA . PHE A 1 97 ? -3.726 -2.038 5.303 1.00 94.19 97 PHE A CA 1
ATOM 799 C C . PHE A 1 97 ? -2.706 -2.935 5.998 1.00 94.19 97 PHE A C 1
ATOM 801 O O . PHE A 1 97 ? -1.685 -2.450 6.486 1.00 94.19 97 PHE A O 1
ATOM 808 N N . ASP A 1 98 ? -2.985 -4.236 6.043 1.00 93.44 98 ASP A N 1
ATOM 809 C CA . ASP A 1 98 ? -2.040 -5.215 6.574 1.00 93.44 98 ASP A CA 1
ATOM 810 C C . ASP A 1 98 ? -0.862 -5.441 5.604 1.00 93.44 98 ASP A C 1
ATOM 812 O O . ASP A 1 98 ? -0.873 -5.022 4.440 1.00 93.44 98 ASP A O 1
ATOM 816 N N . GLU A 1 99 ? 0.178 -6.140 6.065 1.00 93.81 99 GLU A N 1
ATOM 817 C CA . GLU A 1 99 ? 1.377 -6.394 5.253 1.00 93.81 99 GLU A CA 1
ATOM 818 C C . GLU A 1 99 ? 1.070 -7.171 3.962 1.00 93.81 99 GLU A C 1
ATOM 820 O O . GLU A 1 99 ? 1.765 -6.997 2.959 1.00 93.81 99 GLU A O 1
ATOM 825 N N . ARG A 1 100 ? 0.022 -8.007 3.952 1.00 94.06 100 ARG A N 1
ATOM 826 C CA . ARG A 1 100 ? -0.403 -8.735 2.749 1.00 94.06 100 ARG A CA 1
ATOM 827 C C . ARG A 1 100 ? -0.902 -7.754 1.695 1.00 94.06 100 ARG A C 1
ATOM 829 O O . ARG A 1 100 ? -0.437 -7.790 0.559 1.00 94.06 100 ARG A O 1
ATOM 836 N N . VAL A 1 101 ? -1.802 -6.854 2.072 1.00 94.62 101 VAL A N 1
ATOM 837 C CA . VAL A 1 101 ? -2.360 -5.845 1.171 1.00 94.62 101 VAL A CA 1
ATOM 838 C C . VAL A 1 101 ? -1.271 -4.869 0.702 1.00 94.62 101 VAL A C 1
ATOM 840 O O . VAL A 1 101 ? -1.192 -4.540 -0.483 1.00 94.62 101 VAL A O 1
ATOM 843 N N . LEU A 1 102 ? -0.363 -4.476 1.600 1.00 95.62 102 LEU A N 1
ATOM 844 C CA . LEU A 1 102 ? 0.799 -3.648 1.268 1.00 95.62 102 LEU A CA 1
ATOM 845 C C . LEU A 1 102 ? 1.818 -4.370 0.366 1.00 95.62 102 LEU A C 1
ATOM 847 O O . LEU A 1 102 ? 2.506 -3.753 -0.448 1.00 95.62 102 LEU A O 1
ATOM 851 N N . TYR A 1 103 ? 1.945 -5.691 0.475 1.00 95.81 103 TYR A N 1
ATOM 852 C CA . TYR A 1 103 ? 2.723 -6.495 -0.465 1.00 95.81 103 TYR A CA 1
ATOM 853 C C . TYR A 1 103 ? 2.118 -6.484 -1.866 1.00 95.81 103 TYR A C 1
ATOM 855 O O . TYR A 1 103 ? 2.838 -6.243 -2.832 1.00 95.81 103 TYR A O 1
ATOM 863 N N . GLU A 1 104 ? 0.805 -6.653 -1.979 1.00 95.25 104 GLU A N 1
ATOM 864 C CA . GLU A 1 104 ? 0.131 -6.647 -3.276 1.00 95.25 104 GLU A CA 1
ATOM 865 C C . GLU A 1 104 ? 0.319 -5.329 -4.032 1.00 95.25 104 GLU A C 1
ATOM 867 O O . GLU A 1 104 ? 0.659 -5.356 -5.214 1.00 95.25 104 GLU A O 1
ATOM 872 N N . ILE A 1 105 ? 0.179 -4.174 -3.369 1.00 96.12 105 ILE A N 1
ATOM 873 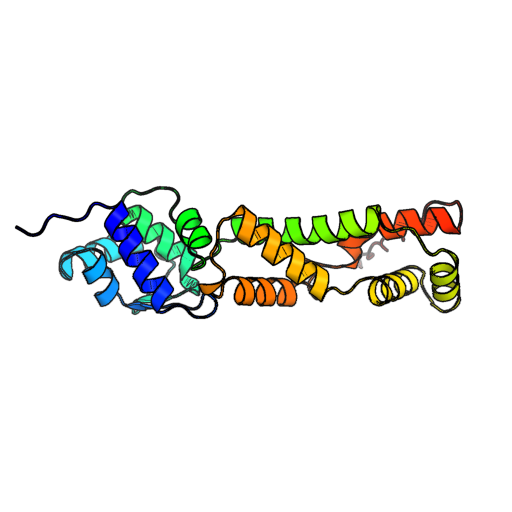C CA . ILE A 1 105 ? 0.401 -2.886 -4.047 1.00 96.12 105 ILE A CA 1
ATOM 874 C C . ILE A 1 105 ? 1.868 -2.695 -4.459 1.00 96.12 105 ILE A C 1
ATOM 876 O O . ILE A 1 105 ? 2.138 -2.127 -5.518 1.00 96.12 105 ILE A O 1
ATOM 880 N N . ARG A 1 106 ? 2.831 -3.214 -3.679 1.00 96.00 106 ARG A N 1
ATOM 881 C CA . ARG A 1 106 ? 4.253 -3.202 -4.065 1.00 96.00 106 ARG A CA 1
ATOM 882 C C . ARG A 1 106 ? 4.488 -4.019 -5.327 1.00 96.00 106 ARG A C 1
ATOM 884 O O . ARG A 1 106 ? 5.185 -3.547 -6.220 1.00 96.00 106 ARG A O 1
ATOM 891 N N . GLU A 1 107 ? 3.922 -5.218 -5.416 1.00 95.50 107 GLU A N 1
ATOM 892 C CA . GLU A 1 107 ? 4.061 -6.056 -6.610 1.00 95.50 107 GLU A CA 1
ATOM 893 C C . GLU A 1 107 ? 3.335 -5.449 -7.815 1.00 95.50 107 GLU A C 1
ATOM 895 O O . GLU A 1 107 ? 3.900 -5.418 -8.907 1.00 95.50 107 GLU A O 1
ATOM 9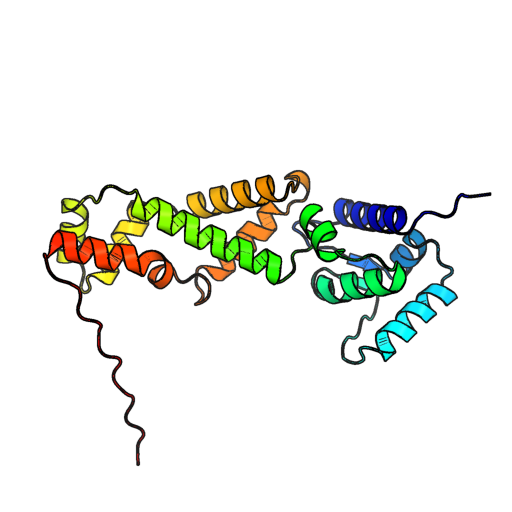00 N N . ASN A 1 108 ? 2.150 -4.864 -7.614 1.00 95.38 108 ASN A N 1
ATOM 901 C CA . ASN A 1 108 ? 1.438 -4.158 -8.677 1.00 95.38 108 ASN A CA 1
ATOM 902 C C . ASN A 1 108 ? 2.254 -2.974 -9.223 1.00 95.38 108 ASN A C 1
ATOM 904 O O . ASN A 1 108 ? 2.382 -2.800 -10.433 1.00 95.38 108 ASN A O 1
ATOM 908 N N . PHE A 1 109 ? 2.885 -2.197 -8.337 1.00 96.12 109 PHE A N 1
ATOM 909 C CA . PHE A 1 109 ? 3.750 -1.086 -8.732 1.00 96.12 109 PHE A CA 1
ATOM 910 C C . PHE A 1 109 ? 4.935 -1.554 -9.590 1.00 96.12 109 PHE A C 1
ATOM 912 O O . PHE A 1 109 ? 5.210 -0.972 -10.640 1.00 96.12 109 PHE A O 1
ATOM 919 N N . LYS A 1 110 ? 5.612 -2.638 -9.182 1.00 95.06 110 LYS A N 1
ATOM 920 C CA . LYS A 1 110 ? 6.705 -3.239 -9.966 1.00 95.06 110 LYS A CA 1
ATOM 921 C C . LYS A 1 110 ? 6.217 -3.692 -11.339 1.00 95.06 110 LYS A C 1
ATOM 923 O O . LYS A 1 110 ? 6.858 -3.378 -12.341 1.00 95.06 110 LYS A O 1
ATOM 928 N N . HIS A 1 111 ? 5.080 -4.384 -11.373 1.00 94.94 111 HIS A N 1
ATOM 929 C CA . HIS A 1 111 ? 4.485 -4.904 -12.596 1.00 94.94 111 HIS A CA 1
ATOM 930 C C . HIS A 1 111 ? 4.164 -3.784 -13.592 1.00 94.94 111 HIS A C 1
ATOM 932 O O . HIS A 1 111 ? 4.550 -3.878 -14.753 1.00 94.94 111 HIS A O 1
ATOM 938 N N . ILE A 1 112 ? 3.541 -2.689 -13.144 1.00 94.94 112 ILE A N 1
ATOM 939 C CA . ILE A 1 112 ? 3.202 -1.544 -14.006 1.00 94.94 112 ILE A CA 1
ATOM 940 C C . ILE A 1 112 ? 4.453 -0.938 -14.655 1.00 94.94 112 ILE A C 1
ATOM 942 O O . ILE A 1 112 ? 4.444 -0.641 -15.854 1.00 94.94 112 ILE A O 1
ATOM 946 N N . ILE A 1 113 ? 5.537 -0.773 -13.891 1.00 94.31 113 ILE A N 1
ATOM 947 C CA . ILE A 1 113 ? 6.811 -0.266 -14.422 1.00 94.31 113 ILE A CA 1
ATOM 948 C C . ILE A 1 113 ? 7.374 -1.240 -15.462 1.00 94.31 113 ILE A C 1
ATOM 950 O O . ILE A 1 113 ? 7.734 -0.831 -16.566 1.00 94.31 113 ILE A O 1
ATOM 954 N N . GLN A 1 114 ? 7.432 -2.530 -15.127 1.00 94.38 114 GLN A N 1
ATOM 955 C CA . GLN A 1 114 ? 7.982 -3.570 -15.998 1.00 94.38 114 GLN A CA 1
ATOM 956 C C . GLN A 1 114 ? 7.196 -3.706 -17.304 1.00 94.38 114 GLN A C 1
ATOM 958 O O . GLN A 1 114 ? 7.792 -3.733 -18.377 1.00 94.38 114 GLN A O 1
ATOM 963 N N . GLU A 1 115 ? 5.867 -3.718 -17.237 1.00 94.44 115 GLU A N 1
ATOM 964 C CA . GLU A 1 115 ? 4.986 -3.786 -18.403 1.00 94.44 115 GLU A CA 1
ATOM 965 C C . GLU A 1 115 ? 5.139 -2.548 -19.298 1.00 94.44 115 GLU A C 1
ATOM 967 O O . GLU A 1 115 ? 5.177 -2.662 -20.527 1.00 94.44 115 GLU A O 1
ATOM 972 N N . SER A 1 116 ? 5.283 -1.367 -18.691 1.00 93.50 116 SER A N 1
ATOM 973 C CA . SER A 1 116 ? 5.492 -0.115 -19.426 1.00 93.50 116 SER A CA 1
ATOM 974 C C . SER A 1 116 ? 6.841 -0.109 -20.146 1.00 93.50 116 SER A C 1
ATOM 976 O O . SER A 1 116 ? 6.900 0.212 -21.329 1.00 93.50 116 SER A O 1
ATOM 978 N N . LEU A 1 117 ? 7.909 -0.554 -19.479 1.00 93.19 117 LEU A N 1
ATOM 979 C CA . LEU A 1 117 ? 9.235 -0.716 -20.084 1.00 93.19 117 LEU A CA 1
ATOM 980 C C . LEU A 1 117 ? 9.257 -1.797 -21.172 1.00 93.19 117 LEU A C 1
ATOM 982 O O . LEU A 1 117 ? 9.936 -1.644 -22.189 1.00 93.19 117 LEU A O 1
ATOM 986 N N . ALA A 1 118 ? 8.514 -2.888 -20.986 1.00 91.38 118 ALA A N 1
ATOM 987 C CA . ALA A 1 118 ? 8.433 -3.968 -21.961 1.00 91.38 118 ALA A CA 1
ATOM 988 C C . ALA A 1 118 ? 7.805 -3.494 -23.280 1.00 91.38 118 ALA A C 1
ATOM 990 O O . ALA A 1 118 ? 8.284 -3.880 -24.346 1.00 91.38 118 ALA A O 1
ATOM 991 N N . ARG A 1 119 ? 6.781 -2.634 -23.201 1.00 92.69 119 ARG A N 1
ATOM 992 C CA . ARG A 1 119 ? 6.083 -2.037 -24.354 1.00 92.69 119 ARG A CA 1
ATOM 993 C C . ARG A 1 119 ? 6.766 -0.802 -24.934 1.00 92.69 119 ARG A C 1
ATOM 995 O O . ARG A 1 119 ? 6.372 -0.357 -26.008 1.00 92.69 119 ARG A O 1
ATOM 1002 N N . HIS A 1 120 ? 7.735 -0.239 -24.222 1.00 92.88 120 HIS A N 1
ATOM 1003 C CA . HIS A 1 120 ? 8.453 0.949 -24.657 1.00 92.88 120 HIS A CA 1
ATOM 1004 C C . HIS A 1 120 ? 9.311 0.661 -25.885 1.00 92.88 120 HIS A C 1
ATOM 1006 O O . HIS A 1 120 ? 10.121 -0.270 -25.869 1.00 92.88 120 HIS A O 1
ATOM 1012 N N . ASP A 1 121 ? 9.150 1.486 -26.918 1.00 91.56 121 ASP A N 1
ATOM 1013 C CA . ASP A 1 121 ? 9.998 1.445 -28.104 1.00 91.56 121 ASP A CA 1
ATOM 1014 C C . ASP A 1 121 ? 11.347 2.097 -27.785 1.00 91.56 121 ASP A C 1
ATOM 1016 O O . ASP A 1 121 ? 11.427 3.268 -27.400 1.00 91.56 121 ASP A O 1
ATOM 1020 N N . LEU A 1 122 ? 12.416 1.306 -27.867 1.00 92.00 122 LEU A N 1
ATOM 1021 C CA . LEU A 1 122 ? 13.732 1.727 -27.416 1.00 92.00 122 LEU A CA 1
ATOM 1022 C C . LEU A 1 122 ? 14.322 2.760 -28.381 1.00 92.00 122 LEU A C 1
ATOM 1024 O O . LEU A 1 122 ? 14.764 2.426 -29.478 1.00 92.00 122 LEU A O 1
ATOM 1028 N N . ASP A 1 123 ? 14.433 4.002 -27.918 1.00 93.81 123 ASP A N 1
ATOM 1029 C CA . ASP A 1 123 ? 15.255 5.025 -28.570 1.00 93.81 123 ASP A CA 1
ATOM 1030 C C . ASP A 1 123 ? 16.748 4.694 -28.391 1.00 93.81 123 ASP A C 1
ATOM 1032 O O . ASP A 1 123 ? 17.393 5.066 -27.402 1.00 93.81 123 ASP A O 1
ATOM 1036 N N . LYS A 1 124 ? 17.265 3.925 -29.353 1.00 93.06 124 LYS A N 1
ATOM 1037 C CA . LYS A 1 124 ? 18.639 3.416 -29.371 1.00 93.06 124 LYS A CA 1
ATOM 1038 C C . LYS A 1 124 ? 19.667 4.532 -29.470 1.00 93.06 124 LYS A C 1
ATOM 1040 O O . LYS A 1 124 ? 20.713 4.420 -28.839 1.00 93.06 124 LYS A O 1
ATOM 1045 N N . ASP A 1 125 ? 19.369 5.594 -30.210 1.00 93.62 125 ASP A N 1
ATOM 1046 C CA . ASP A 1 125 ? 20.304 6.697 -30.430 1.00 93.62 125 ASP A CA 1
ATOM 1047 C C . ASP A 1 125 ? 20.513 7.486 -29.137 1.00 93.62 125 ASP A C 1
ATOM 1049 O O . ASP A 1 125 ? 21.654 7.717 -28.727 1.00 93.62 125 ASP A O 1
ATOM 1053 N N . THR A 1 126 ? 19.422 7.816 -28.436 1.00 94.12 126 THR A N 1
ATOM 1054 C CA . THR A 1 126 ? 19.499 8.484 -27.130 1.00 94.12 126 THR A CA 1
ATOM 1055 C C . THR A 1 126 ? 20.223 7.612 -26.106 1.00 94.12 126 THR A C 1
ATOM 1057 O O . THR A 1 126 ? 21.127 8.088 -25.416 1.00 94.12 126 THR A O 1
ATOM 1060 N N . LEU A 1 127 ? 19.882 6.321 -26.009 1.00 94.31 127 LEU A N 1
ATOM 1061 C CA . LEU A 1 127 ? 20.536 5.441 -25.039 1.00 94.31 127 LEU A CA 1
ATOM 1062 C C . LEU A 1 127 ? 22.020 5.213 -25.367 1.00 94.31 127 LEU A C 1
ATOM 1064 O O . LEU A 1 127 ? 22.841 5.152 -24.452 1.00 94.31 127 LEU A O 1
ATOM 1068 N N . LEU A 1 128 ? 22.386 5.126 -26.648 1.00 93.75 128 LEU A N 1
ATOM 1069 C CA . LEU A 1 128 ? 23.778 5.015 -27.077 1.00 93.75 128 LEU A CA 1
ATOM 1070 C C . LEU A 1 128 ? 24.564 6.283 -26.727 1.00 93.75 128 LEU A C 1
ATOM 1072 O O . LEU A 1 128 ? 25.665 6.181 -26.186 1.00 93.75 128 LEU A O 1
ATOM 1076 N N . LEU A 1 129 ? 23.991 7.467 -26.960 1.00 94.75 129 LEU A N 1
ATOM 1077 C CA . LEU A 1 129 ? 24.598 8.737 -26.560 1.00 94.75 129 LEU A CA 1
ATOM 1078 C C . LEU A 1 129 ? 24.855 8.770 -25.048 1.00 94.75 129 LEU A C 1
ATOM 1080 O O . LEU A 1 129 ? 25.983 9.025 -24.619 1.00 94.75 129 LEU A O 1
ATOM 1084 N N . LEU A 1 130 ? 23.846 8.434 -24.241 1.00 94.62 130 LEU A N 1
ATOM 1085 C CA . LEU A 1 130 ? 23.978 8.352 -22.785 1.00 94.62 130 LEU A CA 1
ATOM 1086 C C . LEU A 1 130 ? 25.038 7.326 -22.366 1.00 94.62 130 LEU A C 1
ATOM 1088 O O . LEU A 1 130 ? 25.835 7.605 -21.471 1.00 94.62 130 LEU A O 1
ATOM 1092 N N . ALA A 1 131 ? 25.102 6.171 -23.034 1.00 92.69 131 ALA A N 1
ATOM 1093 C CA . ALA A 1 131 ? 26.103 5.140 -22.770 1.00 92.69 131 ALA A CA 1
ATOM 1094 C C . ALA A 1 131 ? 27.528 5.616 -23.075 1.00 92.69 131 ALA A C 1
ATOM 1096 O O . ALA A 1 131 ? 28.444 5.287 -22.327 1.00 92.69 131 ALA A O 1
ATOM 1097 N N . THR A 1 132 ? 27.727 6.423 -24.123 1.00 91.62 132 THR A N 1
ATOM 1098 C CA . THR A 1 132 ? 29.042 7.018 -24.427 1.00 91.62 132 THR A CA 1
ATOM 1099 C C . THR A 1 132 ? 29.444 8.130 -23.457 1.00 91.62 132 THR A C 1
ATOM 1101 O O . THR A 1 132 ? 30.635 8.345 -23.239 1.00 91.62 132 THR A O 1
ATOM 1104 N N . ALA A 1 133 ? 28.468 8.826 -22.869 1.00 92.06 133 ALA A N 1
ATOM 1105 C CA . ALA A 1 133 ? 28.688 9.906 -21.908 1.00 92.06 133 ALA A CA 1
ATOM 1106 C C . ALA A 1 133 ? 28.826 9.420 -20.450 1.00 92.06 133 ALA A C 1
ATOM 1108 O O . ALA A 1 133 ? 29.260 10.185 -19.589 1.00 92.06 133 ALA A O 1
ATOM 1109 N N . SER A 1 134 ? 28.463 8.166 -20.167 1.00 90.94 134 SER A N 1
ATOM 1110 C CA . SER A 1 134 ? 28.447 7.585 -18.820 1.00 90.94 134 SER A CA 1
ATOM 1111 C C . SER A 1 134 ? 29.640 6.660 -18.580 1.00 90.94 134 SER A C 1
ATOM 1113 O O . SER A 1 134 ? 30.172 6.044 -19.500 1.00 90.94 134 SER A O 1
ATOM 1115 N N . GLN A 1 135 ? 30.060 6.525 -17.319 1.00 87.31 135 GLN A N 1
ATOM 1116 C CA . GLN A 1 135 ? 31.159 5.625 -16.948 1.00 87.31 135 GLN A CA 1
ATOM 1117 C C . GLN A 1 135 ? 30.727 4.145 -16.914 1.00 87.31 135 GLN A C 1
ATOM 1119 O O . GLN A 1 135 ? 31.540 3.260 -17.191 1.00 87.31 135 GLN A O 1
ATOM 1124 N N . ASP A 1 136 ? 29.465 3.872 -16.571 1.00 89.38 136 ASP A N 1
ATOM 1125 C CA . ASP A 1 136 ? 28.837 2.548 -16.616 1.00 89.38 136 ASP A CA 1
ATOM 1126 C C . ASP A 1 136 ? 27.558 2.610 -17.458 1.00 89.38 136 ASP A C 1
ATOM 1128 O O . ASP A 1 136 ? 26.828 3.602 -17.452 1.00 89.38 136 ASP A O 1
ATOM 1132 N N . TYR A 1 137 ? 27.259 1.512 -18.148 1.00 89.75 137 TYR A N 1
ATOM 1133 C CA . TYR A 1 137 ? 26.010 1.342 -18.877 1.00 89.75 137 TYR A CA 1
ATOM 1134 C C . TYR A 1 137 ? 24.787 1.424 -17.955 1.00 89.75 137 TYR A C 1
ATOM 1136 O O . TYR A 1 137 ? 23.750 1.941 -18.356 1.00 89.75 137 TYR A O 1
ATOM 1144 N N . ASP A 1 138 ? 24.903 0.955 -16.707 1.00 90.38 138 ASP A N 1
ATOM 1145 C CA . ASP A 1 138 ? 23.798 1.072 -15.748 1.00 90.38 138 ASP A CA 1
ATOM 1146 C C . ASP A 1 138 ? 23.404 2.522 -15.473 1.00 90.38 138 ASP A C 1
ATOM 1148 O O . ASP A 1 138 ? 22.213 2.795 -15.341 1.00 90.38 138 ASP A O 1
ATOM 1152 N N . ASP A 1 139 ? 24.378 3.430 -15.419 1.00 91.25 139 ASP A N 1
ATOM 1153 C CA . ASP A 1 139 ? 24.133 4.849 -15.159 1.00 91.25 139 ASP A CA 1
ATOM 1154 C C . ASP A 1 139 ? 23.470 5.513 -16.377 1.00 91.25 139 ASP A C 1
ATOM 1156 O O . ASP A 1 139 ? 22.568 6.336 -16.228 1.00 91.25 139 ASP A O 1
ATOM 1160 N N . ALA A 1 140 ? 23.840 5.086 -17.589 1.00 93.75 140 ALA A N 1
ATOM 1161 C CA . ALA A 1 140 ? 23.181 5.518 -18.819 1.00 93.75 140 ALA A CA 1
ATOM 1162 C C . ALA A 1 140 ? 21.714 5.072 -18.879 1.00 93.75 140 ALA A C 1
ATOM 1164 O O . ALA A 1 140 ? 20.844 5.853 -19.262 1.00 93.75 140 ALA A O 1
ATOM 1165 N N . VAL A 1 141 ? 21.424 3.831 -18.471 1.00 93.12 141 VAL A N 1
ATOM 1166 C CA . VAL A 1 141 ? 20.044 3.335 -18.399 1.00 93.12 141 VAL A CA 1
ATOM 1167 C C . VAL A 1 141 ? 19.261 4.039 -17.288 1.00 93.12 141 VAL A C 1
ATOM 1169 O O . VAL A 1 141 ? 18.096 4.364 -17.496 1.00 93.12 141 VAL A O 1
ATOM 1172 N N . ASP A 1 142 ? 19.881 4.327 -16.138 1.00 91.50 142 ASP A N 1
ATOM 1173 C CA . ASP A 1 142 ? 19.252 5.112 -15.065 1.00 91.50 142 ASP A CA 1
ATOM 1174 C C . ASP A 1 142 ? 18.839 6.505 -15.566 1.00 91.50 142 ASP A C 1
ATOM 1176 O O . ASP A 1 142 ? 17.704 6.936 -15.340 1.00 91.50 142 ASP A O 1
ATOM 1180 N N . ALA A 1 143 ? 19.733 7.185 -16.291 1.00 91.62 143 ALA A N 1
ATOM 1181 C CA . ALA A 1 143 ? 19.459 8.485 -16.897 1.00 91.62 143 ALA A CA 1
ATOM 1182 C C . ALA A 1 143 ? 18.339 8.395 -17.944 1.00 91.62 143 ALA A C 1
ATOM 1184 O O . ALA A 1 143 ? 17.395 9.179 -17.899 1.00 91.62 143 ALA A O 1
ATOM 1185 N N . TYR A 1 144 ? 18.396 7.393 -18.826 1.00 94.31 144 TYR A N 1
ATOM 1186 C CA . TYR A 1 144 ? 17.373 7.160 -19.845 1.00 94.31 144 TYR A CA 1
ATOM 1187 C C . TYR A 1 144 ? 15.990 6.940 -19.230 1.00 94.31 144 TYR A C 1
ATOM 1189 O O . TYR A 1 144 ? 15.012 7.550 -19.656 1.00 94.31 144 TYR A O 1
ATOM 1197 N N . ILE A 1 145 ? 15.901 6.081 -18.210 1.00 92.00 145 ILE A N 1
ATOM 1198 C CA . ILE A 1 145 ? 14.635 5.806 -17.527 1.00 92.00 145 ILE A CA 1
ATOM 1199 C C . ILE A 1 145 ? 14.109 7.081 -16.871 1.00 92.00 145 ILE A C 1
ATOM 1201 O O . ILE A 1 145 ? 12.928 7.374 -17.003 1.00 92.00 145 ILE A O 1
ATOM 1205 N N . SER A 1 146 ? 14.977 7.850 -16.214 1.00 89.06 146 SER A N 1
ATOM 1206 C CA . SER A 1 146 ? 14.584 9.095 -15.544 1.00 89.06 146 SER A CA 1
ATOM 1207 C C . SER A 1 146 ? 14.111 10.173 -16.527 1.00 89.06 146 SER A C 1
ATOM 1209 O O . SER A 1 146 ? 13.284 11.000 -16.165 1.00 89.06 146 SER A O 1
ATOM 1211 N N . GLU A 1 147 ? 14.622 10.173 -17.763 1.00 90.88 147 GLU A N 1
ATOM 1212 C CA . GLU A 1 147 ? 14.191 11.095 -18.819 1.00 90.88 147 GLU A CA 1
ATOM 1213 C C . GLU A 1 147 ? 12.866 10.663 -19.465 1.00 90.88 147 GLU A C 1
ATOM 1215 O O . GLU A 1 147 ? 12.026 11.504 -19.778 1.00 90.88 147 GLU A O 1
ATOM 1220 N N . LYS A 1 148 ? 12.677 9.357 -19.699 1.00 90.31 148 LYS A N 1
ATOM 1221 C CA . LYS A 1 148 ? 11.506 8.837 -20.427 1.00 90.31 148 LYS A CA 1
ATOM 1222 C C . LYS A 1 148 ? 10.321 8.489 -19.531 1.00 90.31 148 LYS A C 1
ATOM 1224 O O . LYS A 1 148 ? 9.202 8.413 -20.033 1.00 90.31 148 LYS A O 1
ATOM 1229 N N . PHE A 1 149 ? 10.548 8.256 -18.241 1.00 89.62 149 PHE A N 1
ATOM 1230 C CA . PHE A 1 149 ? 9.520 7.784 -17.324 1.00 89.62 149 PHE A CA 1
ATOM 1231 C C . PHE A 1 149 ? 9.490 8.584 -16.028 1.00 89.62 149 PHE A C 1
ATOM 1233 O O . PHE A 1 149 ? 10.447 8.613 -15.254 1.00 89.62 149 PHE A O 1
ATOM 1240 N N . GLU A 1 150 ? 8.326 9.156 -15.743 1.00 89.81 150 GLU A N 1
ATOM 1241 C CA . GLU A 1 150 ? 8.065 9.843 -14.487 1.00 89.81 150 GLU A CA 1
ATOM 1242 C C . GLU A 1 150 ? 7.581 8.844 -13.432 1.00 89.81 150 GLU A C 1
ATOM 1244 O O . GLU A 1 150 ? 6.547 8.192 -13.579 1.00 89.81 150 GLU A O 1
ATOM 1249 N N . ILE A 1 151 ? 8.322 8.721 -12.330 1.00 88.00 151 ILE A N 1
ATOM 1250 C CA . ILE A 1 151 ? 7.962 7.801 -11.242 1.00 88.00 151 ILE A CA 1
ATOM 1251 C C . ILE A 1 151 ? 6.619 8.176 -10.603 1.00 88.00 151 ILE A C 1
ATOM 1253 O O . ILE A 1 151 ? 5.838 7.286 -10.265 1.00 88.00 151 ILE A O 1
ATOM 1257 N N . ASP A 1 152 ? 6.323 9.474 -10.479 1.00 91.19 152 ASP A N 1
ATOM 1258 C CA . ASP A 1 152 ? 5.039 9.945 -9.949 1.00 91.19 152 ASP A CA 1
ATOM 1259 C C . ASP A 1 152 ? 3.857 9.483 -10.817 1.00 91.19 152 ASP A C 1
ATOM 1261 O O . ASP A 1 152 ? 2.843 9.055 -10.272 1.00 91.19 152 ASP A O 1
ATOM 1265 N N . PHE A 1 153 ? 4.015 9.423 -12.145 1.00 92.31 153 PHE A N 1
ATOM 1266 C CA . PHE A 1 153 ? 2.987 8.873 -13.034 1.00 92.31 153 PHE A CA 1
ATOM 1267 C C . PHE A 1 153 ? 2.688 7.394 -12.732 1.00 92.31 153 PHE A C 1
ATOM 1269 O O . PHE A 1 153 ? 1.527 6.981 -12.686 1.00 92.31 153 PHE A O 1
ATOM 1276 N N . PHE A 1 154 ? 3.721 6.580 -12.486 1.00 93.31 154 PHE A N 1
ATOM 1277 C CA . PHE A 1 154 ? 3.526 5.175 -12.118 1.00 93.31 154 PHE A CA 1
ATOM 1278 C C . PHE A 1 154 ? 2.896 5.002 -10.739 1.00 93.31 154 PHE A C 1
ATOM 1280 O O . PHE A 1 154 ? 2.106 4.076 -10.549 1.00 93.31 154 PHE A O 1
ATOM 1287 N N . LEU A 1 155 ? 3.231 5.875 -9.785 1.00 95.00 155 LEU A N 1
ATOM 1288 C CA . LEU A 1 155 ? 2.609 5.878 -8.463 1.00 95.00 155 LEU A CA 1
ATOM 1289 C C . LEU A 1 155 ? 1.108 6.146 -8.583 1.00 95.00 155 LEU A C 1
ATOM 1291 O O . LEU A 1 155 ? 0.313 5.346 -8.095 1.00 95.00 155 LEU A O 1
ATOM 1295 N N . ASP A 1 156 ? 0.733 7.214 -9.289 1.00 95.19 156 ASP A N 1
ATOM 1296 C CA . ASP A 1 156 ? -0.662 7.621 -9.493 1.00 95.19 156 ASP A CA 1
ATOM 1297 C C . ASP A 1 156 ? -1.473 6.505 -10.133 1.00 95.19 156 ASP A C 1
ATOM 1299 O O . ASP A 1 156 ? -2.536 6.123 -9.641 1.00 95.19 156 ASP A O 1
ATOM 1303 N N . ARG A 1 157 ? -0.928 5.937 -11.211 1.00 95.25 157 ARG A N 1
ATOM 1304 C CA . ARG A 1 157 ? -1.564 4.846 -11.937 1.00 95.25 157 ARG A CA 1
ATOM 1305 C C . ARG A 1 157 ? -1.728 3.602 -11.068 1.00 95.25 157 ARG A C 1
ATOM 1307 O O . ARG A 1 157 ? -2.812 3.026 -11.045 1.00 95.25 157 ARG A O 1
ATOM 1314 N N . CYS A 1 158 ? -0.684 3.201 -10.343 1.00 96.38 158 CYS A N 1
ATOM 1315 C CA . CYS A 1 158 ? -0.729 2.031 -9.469 1.00 96.38 158 CYS A CA 1
ATOM 1316 C C . CYS A 1 158 ? -1.783 2.181 -8.372 1.00 96.38 158 CYS A C 1
ATOM 1318 O O . CYS A 1 158 ? -2.590 1.274 -8.169 1.00 96.38 158 CYS A O 1
ATOM 1320 N N . ILE A 1 159 ? -1.801 3.331 -7.695 1.00 96.50 159 ILE A N 1
ATOM 1321 C CA . ILE A 1 159 ? -2.746 3.614 -6.612 1.00 96.50 159 ILE A CA 1
ATOM 1322 C C . ILE A 1 159 ? -4.174 3.638 -7.156 1.00 96.50 159 ILE A C 1
ATOM 1324 O O . ILE A 1 159 ? -5.053 3.002 -6.580 1.00 96.50 159 ILE A O 1
ATOM 1328 N N . PHE A 1 160 ? -4.401 4.297 -8.294 1.00 95.62 160 PHE A N 1
ATOM 1329 C CA . PHE A 1 160 ? -5.715 4.344 -8.929 1.00 95.62 160 PHE A CA 1
ATOM 1330 C C . PHE A 1 160 ? -6.233 2.950 -9.311 1.00 95.62 160 PHE A C 1
ATOM 1332 O O . PHE A 1 160 ? -7.367 2.599 -8.972 1.00 95.62 160 PHE A O 1
ATOM 1339 N N . GLU A 1 161 ? -5.413 2.140 -9.991 1.00 95.12 161 GLU A N 1
ATOM 1340 C CA . GLU A 1 161 ? -5.779 0.773 -10.384 1.00 95.12 161 GLU A CA 1
ATOM 1341 C C . GLU A 1 161 ? -6.050 -0.100 -9.149 1.00 95.12 161 GLU A C 1
ATOM 1343 O O . GLU A 1 161 ? -7.054 -0.815 -9.096 1.00 95.12 161 GLU A O 1
ATOM 1348 N N . PHE A 1 162 ? -5.209 0.017 -8.119 1.00 95.62 162 PHE A N 1
ATOM 1349 C CA . PHE A 1 162 ? -5.341 -0.723 -6.869 1.00 95.62 162 PHE A CA 1
ATOM 1350 C C . PHE A 1 162 ? -6.620 -0.362 -6.096 1.00 9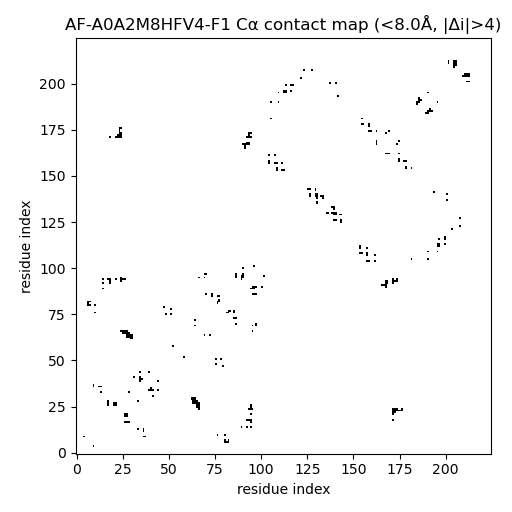5.62 162 PHE A C 1
ATOM 1352 O O . PHE A 1 162 ? -7.386 -1.252 -5.715 1.00 95.62 162 PHE A O 1
ATOM 1359 N N . MET A 1 163 ? -6.892 0.931 -5.899 1.00 94.75 163 MET A N 1
ATOM 1360 C CA . MET A 1 163 ? -8.101 1.402 -5.215 1.00 94.75 163 MET A CA 1
ATOM 1361 C C . MET A 1 163 ? -9.364 1.018 -5.981 1.00 94.75 163 MET A C 1
ATOM 1363 O O . MET A 1 163 ? -10.333 0.568 -5.373 1.00 94.75 163 MET A O 1
ATOM 1367 N N . SER A 1 164 ? -9.336 1.119 -7.313 1.00 94.38 164 SER A N 1
ATOM 1368 C CA . SER A 1 164 ? -10.452 0.712 -8.172 1.00 94.38 164 SER A CA 1
ATOM 1369 C C . SER A 1 164 ? -10.735 -0.786 -8.056 1.00 94.38 164 SER A C 1
ATOM 1371 O O . SER A 1 164 ? -11.886 -1.188 -7.878 1.00 94.38 164 SER A O 1
ATOM 1373 N N . PHE A 1 165 ? -9.691 -1.619 -8.100 1.00 93.56 165 PHE A N 1
ATOM 1374 C CA . PHE A 1 165 ? -9.807 -3.070 -7.949 1.00 93.56 165 PHE A CA 1
ATOM 1375 C C . PHE A 1 165 ? -10.386 -3.461 -6.583 1.00 93.56 165 PHE A C 1
ATOM 1377 O O . PHE A 1 165 ? -11.278 -4.309 -6.504 1.00 93.56 165 PHE A O 1
ATOM 1384 N N . ARG A 1 166 ? -9.928 -2.801 -5.513 1.00 92.12 166 ARG A N 1
ATOM 1385 C CA . ARG A 1 166 ? -10.387 -3.038 -4.136 1.00 92.12 166 ARG A CA 1
ATOM 1386 C C . ARG A 1 166 ? -11.673 -2.302 -3.761 1.00 92.12 166 ARG A C 1
ATOM 1388 O O . ARG A 1 166 ? -12.186 -2.535 -2.673 1.00 92.12 166 ARG A O 1
ATOM 1395 N N . ARG A 1 167 ? -12.216 -1.462 -4.650 1.00 92.56 167 ARG A N 1
ATOM 1396 C CA . ARG A 1 167 ? -13.408 -0.624 -4.415 1.00 92.56 167 ARG A CA 1
ATOM 1397 C C . ARG A 1 167 ? -13.261 0.310 -3.206 1.00 92.56 167 ARG A C 1
ATOM 1399 O O . ARG A 1 167 ? -14.220 0.529 -2.473 1.00 92.56 167 ARG A O 1
ATOM 1406 N N . ILE A 1 168 ? -12.063 0.853 -3.009 1.00 92.00 168 ILE A N 1
ATOM 1407 C CA . ILE A 1 168 ? -11.780 1.829 -1.951 1.00 92.00 168 ILE A CA 1
ATOM 1408 C C . ILE A 1 168 ? -12.199 3.210 -2.456 1.00 92.00 168 ILE A C 1
ATOM 1410 O O . ILE A 1 168 ? -11.806 3.623 -3.549 1.00 92.00 168 ILE A O 1
ATOM 1414 N N . HIS A 1 169 ? -12.993 3.930 -1.668 1.00 86.94 169 HIS A N 1
ATOM 1415 C CA . HIS A 1 169 ? -13.444 5.269 -2.034 1.00 86.94 169 HIS A CA 1
ATOM 1416 C C . HIS A 1 169 ? -12.322 6.310 -1.848 1.00 86.94 169 HIS A C 1
ATOM 1418 O O . HIS A 1 169 ? -11.677 6.311 -0.804 1.00 86.94 169 HIS A O 1
ATOM 1424 N N . PRO A 1 170 ? -12.103 7.234 -2.806 1.00 82.44 170 PRO A N 1
ATOM 1425 C CA . PRO A 1 170 ? -11.066 8.269 -2.693 1.00 82.44 170 PRO A CA 1
ATOM 1426 C C . PRO A 1 170 ? -11.205 9.189 -1.473 1.00 82.44 170 PRO A C 1
ATOM 1428 O O . PRO A 1 170 ? -10.221 9.724 -0.981 1.00 82.44 170 PRO A O 1
ATOM 1431 N N . GLU A 1 171 ? -12.424 9.359 -0.958 1.00 84.25 171 GLU A N 1
ATOM 1432 C CA . GLU A 1 171 ? -12.726 10.251 0.169 1.00 84.25 171 GLU A CA 1
ATOM 1433 C C . GLU A 1 171 ? -12.093 9.804 1.497 1.00 84.25 171 GLU A C 1
ATOM 1435 O O . GLU A 1 171 ? -12.021 10.592 2.433 1.00 84.25 171 GLU A O 1
ATOM 1440 N N . THR A 1 172 ? -11.595 8.566 1.586 1.00 83.81 172 THR A N 1
ATOM 1441 C CA . THR A 1 172 ? -10.985 8.033 2.814 1.00 83.81 172 THR A CA 1
ATOM 1442 C C . THR A 1 172 ? -9.543 8.511 3.035 1.00 83.81 172 THR A C 1
ATOM 1444 O O . THR A 1 172 ? -8.955 8.207 4.071 1.00 83.81 172 THR A O 1
ATOM 1447 N N . GLY A 1 173 ? -8.926 9.192 2.058 1.00 86.50 173 GLY A N 1
ATOM 1448 C CA . GLY A 1 173 ? -7.510 9.592 2.108 1.00 86.50 173 GLY A CA 1
ATOM 1449 C C . GLY A 1 173 ? -6.523 8.420 2.018 1.00 86.50 173 GLY A C 1
ATOM 1450 O O . GLY A 1 173 ? -5.341 8.565 2.343 1.00 86.50 173 GLY A O 1
ATOM 1451 N N . ALA A 1 174 ? -6.998 7.242 1.601 1.00 91.50 174 ALA A N 1
ATOM 1452 C CA . ALA A 1 174 ? -6.164 6.055 1.429 1.00 91.50 174 ALA A CA 1
ATOM 1453 C C . ALA A 1 174 ? -5.131 6.227 0.305 1.00 91.50 174 ALA A C 1
ATOM 1455 O O . ALA A 1 174 ? -4.036 5.677 0.381 1.00 91.50 174 ALA A O 1
ATOM 1456 N N . ASP A 1 175 ? -5.453 7.006 -0.724 1.00 93.62 175 ASP A N 1
ATOM 1457 C CA . ASP A 1 175 ? -4.549 7.349 -1.821 1.00 93.62 175 ASP A CA 1
ATOM 1458 C C . ASP A 1 175 ? -3.299 8.090 -1.327 1.00 93.62 175 ASP A C 1
ATOM 1460 O O . ASP A 1 175 ? -2.184 7.756 -1.734 1.00 93.62 175 ASP A O 1
ATOM 1464 N N . VAL A 1 176 ? -3.475 9.048 -0.412 1.00 93.06 176 VAL A N 1
ATOM 1465 C CA . VAL A 1 176 ? -2.379 9.816 0.193 1.00 93.06 176 VAL A CA 1
ATOM 1466 C C . VAL A 1 176 ? -1.476 8.893 1.006 1.00 93.06 176 VAL A C 1
ATOM 1468 O O . VAL A 1 176 ? -0.264 8.865 0.788 1.00 93.06 176 VAL A O 1
ATOM 1471 N N . PHE A 1 177 ? -2.067 8.055 1.864 1.00 93.88 177 PHE A N 1
ATOM 1472 C CA . PHE A 1 177 ? -1.320 7.066 2.640 1.00 93.88 177 PHE A CA 1
ATOM 1473 C C . PHE A 1 177 ? -0.515 6.112 1.741 1.00 93.88 177 PHE A C 1
ATOM 1475 O O . PHE A 1 177 ? 0.682 5.912 1.955 1.00 93.88 177 PHE A O 1
ATOM 1482 N N . LEU A 1 178 ? -1.149 5.531 0.715 1.00 95.31 178 LEU A N 1
ATOM 1483 C CA . LEU A 1 178 ? -0.500 4.574 -0.188 1.00 95.31 178 LEU A CA 1
ATOM 1484 C C . LEU A 1 178 ? 0.619 5.232 -1.004 1.00 95.31 178 LEU A C 1
ATOM 1486 O O . LEU A 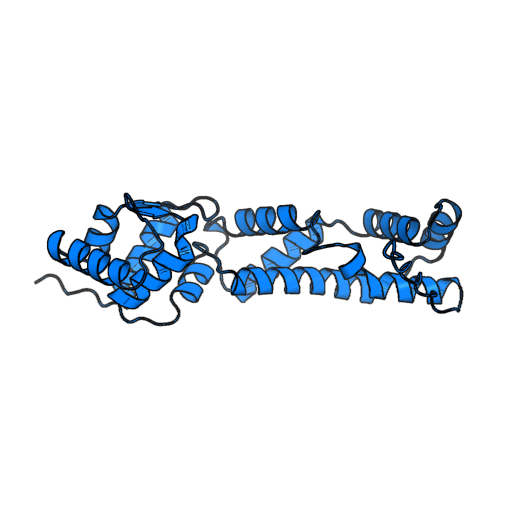1 178 ? 1.660 4.610 -1.239 1.00 95.31 178 LEU A O 1
ATOM 1490 N N . ARG A 1 179 ? 0.442 6.497 -1.400 1.00 95.69 179 ARG A N 1
ATOM 1491 C CA . ARG A 1 179 ? 1.484 7.292 -2.059 1.00 95.69 179 ARG A CA 1
ATOM 1492 C C . ARG A 1 179 ? 2.692 7.472 -1.157 1.00 95.69 179 ARG A C 1
ATOM 1494 O O . ARG A 1 179 ? 3.807 7.189 -1.595 1.00 95.69 179 ARG A O 1
ATOM 1501 N N . ASP A 1 180 ? 2.483 7.918 0.074 1.00 94.25 180 ASP A N 1
ATOM 1502 C CA . ASP A 1 180 ? 3.567 8.150 1.028 1.00 94.25 180 ASP A CA 1
ATOM 1503 C C . ASP A 1 180 ? 4.288 6.847 1.378 1.00 94.25 180 ASP A C 1
ATOM 1505 O O . ASP A 1 180 ? 5.522 6.801 1.392 1.00 94.25 180 ASP A O 1
ATOM 1509 N N . TYR A 1 181 ? 3.529 5.763 1.554 1.00 94.75 181 TYR A N 1
ATOM 1510 C CA . TYR A 1 181 ? 4.059 4.419 1.748 1.00 94.75 181 TYR A CA 1
ATOM 1511 C C . TYR A 1 181 ? 4.984 3.994 0.597 1.00 94.75 181 TYR A C 1
ATOM 1513 O O . TYR A 1 181 ? 6.140 3.635 0.830 1.00 94.75 181 TYR A O 1
ATOM 1521 N N . LEU A 1 182 ? 4.518 4.065 -0.655 1.00 95.44 182 LEU A N 1
ATOM 1522 C CA . LEU A 1 182 ? 5.332 3.676 -1.810 1.00 95.44 182 LEU A CA 1
ATOM 1523 C C . LEU A 1 182 ? 6.549 4.599 -1.978 1.00 95.44 182 LEU A C 1
ATOM 1525 O O . LEU A 1 182 ? 7.657 4.107 -2.206 1.00 95.44 182 LEU A O 1
ATOM 1529 N N . LYS A 1 183 ? 6.385 5.918 -1.794 1.00 93.38 183 LYS A N 1
ATOM 1530 C CA . LYS A 1 183 ? 7.488 6.893 -1.863 1.00 93.38 183 LYS A CA 1
ATOM 1531 C C . LYS A 1 183 ? 8.579 6.613 -0.839 1.00 93.38 183 LYS A C 1
ATOM 1533 O O . LYS A 1 183 ? 9.758 6.660 -1.189 1.00 93.38 183 LYS A O 1
ATOM 1538 N N . ALA A 1 184 ? 8.207 6.258 0.389 1.00 92.38 184 ALA A N 1
ATOM 1539 C CA . ALA A 1 184 ? 9.161 5.883 1.428 1.00 92.38 184 ALA A CA 1
ATOM 1540 C C . ALA A 1 184 ? 9.973 4.627 1.062 1.00 92.38 184 ALA A C 1
ATOM 1542 O O . ALA A 1 184 ? 11.103 4.467 1.525 1.00 92.38 184 ALA A O 1
ATOM 1543 N N . LEU A 1 185 ? 9.427 3.749 0.212 1.00 93.00 185 LEU A N 1
ATOM 1544 C CA . LEU A 1 185 ? 10.050 2.484 -0.168 1.00 93.00 185 LEU A CA 1
ATOM 1545 C C . LEU A 1 185 ? 10.910 2.538 -1.433 1.00 93.00 185 LEU A C 1
ATOM 1547 O O . LEU A 1 185 ? 11.837 1.731 -1.533 1.00 93.00 185 LEU A O 1
ATOM 1551 N N . ILE A 1 186 ? 10.662 3.466 -2.361 1.00 87.38 186 ILE A N 1
ATOM 1552 C CA . ILE A 1 186 ? 11.473 3.654 -3.582 1.00 87.38 186 ILE A CA 1
ATOM 1553 C C . ILE A 1 186 ? 12.984 3.769 -3.300 1.00 87.38 186 ILE A C 1
ATOM 1555 O O . ILE A 1 186 ? 13.757 3.083 -3.970 1.00 87.38 186 ILE A O 1
ATOM 1559 N N . PRO A 1 187 ? 13.463 4.564 -2.317 1.00 82.31 187 PRO A N 1
ATOM 1560 C CA . PRO A 1 187 ? 14.901 4.660 -2.051 1.00 82.31 187 PRO A CA 1
ATOM 1561 C C . PRO A 1 187 ? 15.469 3.430 -1.321 1.00 82.31 187 PRO A C 1
ATOM 1563 O O . PRO A 1 187 ? 16.671 3.357 -1.060 1.00 82.31 187 PRO A O 1
ATOM 1566 N N . THR A 1 188 ? 14.625 2.469 -0.943 1.00 85.94 188 THR A N 1
ATOM 1567 C CA . THR A 1 188 ? 15.024 1.288 -0.173 1.00 85.94 188 THR A CA 1
ATOM 1568 C C . THR A 1 188 ? 15.275 0.085 -1.079 1.00 85.94 188 THR A C 1
ATOM 1570 O O . THR A 1 188 ? 14.953 0.068 -2.263 1.00 85.94 188 THR A O 1
ATOM 1573 N N . LYS A 1 189 ? 15.797 -0.999 -0.496 1.00 79.88 189 LYS A N 1
ATOM 1574 C CA . LYS A 1 189 ? 15.965 -2.277 -1.206 1.00 79.88 189 LYS A CA 1
ATOM 1575 C C . LYS A 1 189 ? 14.641 -2.966 -1.567 1.00 79.88 189 LYS A C 1
ATOM 1577 O O . LYS A 1 189 ? 14.675 -3.954 -2.288 1.00 79.88 189 LYS A O 1
ATOM 1582 N N . ILE A 1 190 ? 13.504 -2.498 -1.047 1.00 81.81 190 ILE A N 1
ATOM 1583 C CA . ILE A 1 190 ? 12.193 -3.126 -1.268 1.00 81.81 190 ILE A CA 1
ATOM 1584 C C . ILE A 1 190 ? 11.651 -2.777 -2.661 1.00 81.81 190 ILE A C 1
ATOM 1586 O O . ILE A 1 190 ? 11.161 -3.663 -3.362 1.00 81.81 190 ILE A O 1
ATOM 1590 N N . LEU A 1 191 ? 11.778 -1.512 -3.075 1.00 87.62 191 LEU A N 1
ATOM 1591 C CA . LEU A 1 191 ? 11.389 -1.017 -4.401 1.00 87.62 191 LEU A CA 1
ATOM 1592 C C . LEU A 1 191 ? 12.595 -0.433 -5.146 1.00 87.62 191 LEU A C 1
ATOM 1594 O O . LEU A 1 191 ? 12.538 0.653 -5.715 1.00 87.62 191 LEU A O 1
ATOM 1598 N N . ASN A 1 192 ? 13.704 -1.173 -5.149 1.00 86.00 192 ASN A N 1
ATOM 1599 C CA . ASN A 1 192 ? 14.903 -0.769 -5.867 1.00 86.00 192 ASN A CA 1
ATOM 1600 C C . ASN A 1 192 ? 14.648 -0.762 -7.382 1.00 86.00 192 ASN A C 1
ATOM 1602 O O . ASN A 1 192 ? 14.531 -1.816 -8.010 1.00 86.00 192 ASN A O 1
ATOM 1606 N N . ILE A 1 193 ? 14.630 0.431 -7.978 1.00 85.56 193 ILE A N 1
ATOM 1607 C CA . ILE A 1 193 ? 14.388 0.634 -9.412 1.00 85.56 193 ILE A CA 1
ATOM 1608 C C . ILE A 1 193 ? 15.367 -0.166 -10.282 1.00 85.56 193 ILE A C 1
ATOM 1610 O O . ILE A 1 193 ? 14.966 -0.680 -11.325 1.00 85.56 193 ILE A O 1
ATOM 1614 N N . LYS A 1 194 ? 16.626 -0.358 -9.863 1.00 86.81 194 LYS A N 1
ATOM 1615 C CA . LYS A 1 194 ? 17.587 -1.170 -10.635 1.00 86.81 194 LYS A CA 1
ATOM 1616 C C . LYS A 1 194 ? 17.146 -2.625 -10.752 1.00 86.81 194 LYS A C 1
ATOM 1618 O O . LYS A 1 194 ? 17.269 -3.205 -11.826 1.00 86.81 194 LYS A O 1
ATOM 1623 N N . ASP A 1 195 ? 16.595 -3.180 -9.676 1.00 88.38 195 ASP A N 1
ATOM 1624 C CA . ASP A 1 195 ? 16.099 -4.556 -9.660 1.00 88.38 195 ASP A CA 1
ATOM 1625 C C . ASP A 1 195 ? 14.809 -4.672 -10.484 1.00 88.38 195 ASP A C 1
ATOM 1627 O O . ASP A 1 195 ? 14.673 -5.590 -11.290 1.00 88.38 195 ASP A O 1
ATOM 1631 N N . ILE A 1 196 ? 13.903 -3.697 -10.355 1.00 90.75 196 ILE A N 1
ATOM 1632 C CA . ILE A 1 196 ? 12.644 -3.642 -11.118 1.00 90.75 196 ILE A CA 1
ATOM 1633 C C . ILE A 1 196 ? 12.920 -3.571 -12.625 1.00 90.75 196 ILE A C 1
ATOM 1635 O O . ILE A 1 196 ? 12.250 -4.233 -13.413 1.00 90.75 196 ILE A O 1
ATOM 1639 N N . THR A 1 197 ? 13.938 -2.808 -13.023 1.00 92.00 197 THR A N 1
ATOM 1640 C CA . THR A 1 197 ? 14.283 -2.538 -14.430 1.00 92.00 197 THR A CA 1
ATOM 1641 C C . THR A 1 197 ? 15.358 -3.463 -14.998 1.00 92.00 197 THR A C 1
ATOM 1643 O O . THR A 1 197 ? 15.863 -3.214 -16.094 1.00 92.00 197 THR A O 1
ATOM 1646 N N . LYS A 1 198 ? 15.718 -4.538 -14.288 1.00 92.25 198 LYS A N 1
ATOM 1647 C CA . LYS A 1 198 ? 16.802 -5.442 -14.691 1.00 92.25 198 LYS A CA 1
ATOM 1648 C C . LYS A 1 198 ? 16.602 -6.023 -16.094 1.00 92.25 198 LYS A C 1
ATOM 1650 O O . LYS A 1 198 ? 17.506 -5.947 -16.917 1.00 92.25 198 LYS A O 1
ATOM 1655 N N . GLU A 1 199 ? 15.416 -6.549 -16.385 1.00 91.31 199 GLU A N 1
ATOM 1656 C CA . GLU A 1 199 ? 15.130 -7.149 -17.695 1.00 91.31 199 GLU A CA 1
ATOM 1657 C C . GLU A 1 199 ? 15.231 -6.127 -18.831 1.00 91.31 199 GLU A C 1
ATOM 1659 O O . GLU A 1 199 ? 15.781 -6.425 -19.889 1.00 91.31 199 GLU A O 1
ATOM 1664 N N . PHE A 1 200 ? 14.765 -4.897 -18.592 1.00 93.06 200 PHE A N 1
ATOM 1665 C CA . PHE A 1 200 ? 14.903 -3.809 -19.555 1.00 93.06 200 PHE A CA 1
ATOM 1666 C C . PHE A 1 200 ? 16.375 -3.492 -19.834 1.00 93.06 200 PHE A C 1
ATOM 1668 O O . PHE A 1 200 ? 16.732 -3.337 -20.997 1.00 93.06 200 PHE A O 1
ATOM 1675 N N . ARG A 1 201 ? 17.229 -3.447 -18.799 1.00 93.19 201 ARG A N 1
ATOM 1676 C CA . ARG A 1 201 ? 18.683 -3.217 -18.937 1.00 93.19 201 ARG A CA 1
ATOM 1677 C C . ARG A 1 201 ? 19.359 -4.297 -19.766 1.00 93.19 201 ARG A C 1
ATOM 1679 O O . ARG A 1 201 ? 20.192 -3.989 -20.611 1.00 93.19 201 ARG A O 1
ATOM 1686 N N . ASP A 1 202 ? 19.026 -5.556 -19.506 1.00 91.62 202 ASP A N 1
ATOM 1687 C CA . ASP A 1 202 ? 19.639 -6.683 -20.206 1.00 91.62 202 ASP A CA 1
ATOM 1688 C C . ASP A 1 202 ? 19.190 -6.720 -21.675 1.00 91.62 202 ASP A C 1
ATOM 1690 O O . ASP A 1 202 ? 20.018 -6.889 -22.576 1.00 91.62 202 ASP A O 1
ATOM 1694 N N . ARG A 1 203 ? 17.895 -6.478 -21.928 1.00 92.38 203 ARG A N 1
ATOM 1695 C CA . ARG A 1 203 ? 17.333 -6.372 -23.281 1.00 92.38 203 ARG A CA 1
ATOM 1696 C C . ARG A 1 203 ? 17.955 -5.214 -24.060 1.00 92.38 203 ARG A C 1
ATOM 1698 O O . ARG A 1 203 ? 18.419 -5.422 -25.176 1.00 92.38 203 ARG A O 1
ATOM 1705 N N . SER A 1 204 ? 17.990 -4.012 -23.484 1.00 92.25 204 SER A N 1
ATOM 1706 C CA . SER A 1 204 ? 18.518 -2.827 -24.165 1.00 92.25 204 SER A CA 1
ATOM 1707 C C . SER A 1 204 ? 20.018 -2.935 -24.437 1.00 92.25 204 SER A C 1
ATOM 1709 O O . SER A 1 204 ? 20.477 -2.505 -25.495 1.00 92.25 204 SER A O 1
ATOM 1711 N N . TYR A 1 205 ? 20.778 -3.583 -23.547 1.00 92.31 205 TYR A N 1
ATOM 1712 C CA . TYR A 1 205 ? 22.192 -3.869 -23.782 1.00 92.31 205 TYR A CA 1
ATOM 1713 C C . TYR A 1 205 ? 22.377 -4.790 -24.992 1.00 92.31 205 TYR A C 1
ATOM 1715 O O . TYR A 1 205 ? 23.165 -4.489 -25.889 1.00 92.31 205 TYR A O 1
ATOM 1723 N N . TYR A 1 206 ? 21.614 -5.885 -25.046 1.00 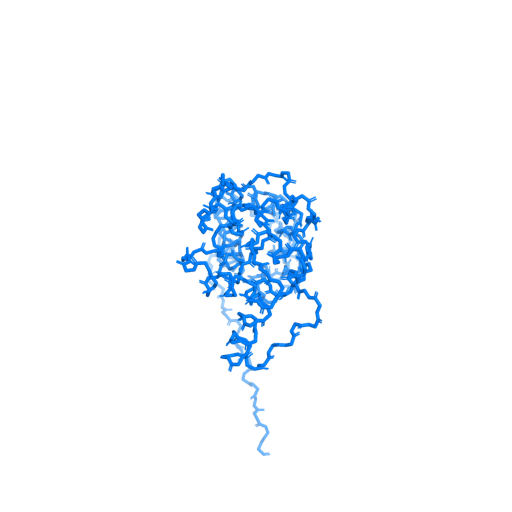91.19 206 TYR A N 1
ATOM 1724 C CA . TYR A 1 206 ? 21.652 -6.812 -26.174 1.00 91.19 206 TYR A CA 1
ATOM 1725 C C . TYR A 1 206 ? 21.251 -6.132 -27.488 1.00 91.19 206 TYR A C 1
ATOM 1727 O O . TYR A 1 206 ? 21.899 -6.328 -28.512 1.00 91.19 206 TYR A O 1
ATOM 1735 N N . GLU A 1 207 ? 20.224 -5.285 -27.470 1.00 89.38 207 GLU A N 1
ATOM 1736 C CA . GLU A 1 207 ? 19.772 -4.566 -28.662 1.00 89.38 207 GLU A CA 1
ATOM 1737 C C . GLU A 1 207 ? 20.778 -3.543 -29.207 1.00 89.38 207 GLU A C 1
ATOM 1739 O O . GLU A 1 207 ? 20.746 -3.260 -30.407 1.00 89.38 207 GLU A O 1
ATOM 1744 N N . LEU A 1 208 ? 21.635 -2.980 -28.349 1.00 89.50 208 LEU A N 1
ATOM 1745 C CA . LEU A 1 208 ? 22.670 -2.021 -28.742 1.00 89.50 208 LEU A CA 1
ATOM 1746 C C . LEU A 1 208 ? 23.975 -2.697 -29.169 1.00 89.50 208 LEU A C 1
ATOM 1748 O O . LEU A 1 208 ? 24.614 -2.244 -30.116 1.00 89.50 208 LEU A O 1
ATOM 1752 N N . PHE A 1 209 ? 24.383 -3.758 -28.471 1.00 89.25 209 PHE A N 1
ATOM 1753 C CA . PHE A 1 209 ? 25.719 -4.345 -28.630 1.00 89.25 209 PHE A CA 1
ATOM 1754 C C . PHE A 1 209 ? 25.717 -5.756 -29.232 1.00 89.25 209 PHE A C 1
ATOM 1756 O O . PHE A 1 209 ? 26.779 -6.269 -29.570 1.00 89.25 209 PHE A O 1
ATOM 1763 N N . GLY A 1 210 ? 24.554 -6.396 -29.378 1.00 86.62 210 GLY A N 1
ATOM 1764 C CA . GLY A 1 210 ? 24.418 -7.746 -29.936 1.00 86.62 210 GLY A CA 1
ATOM 1765 C C . GLY A 1 210 ? 24.921 -8.872 -29.026 1.00 86.62 210 GLY A C 1
ATOM 1766 O O . GLY A 1 210 ? 24.952 -10.030 -29.442 1.00 86.62 210 GLY A O 1
ATOM 1767 N N . GLU A 1 211 ? 25.304 -8.562 -27.787 1.00 86.00 211 GLU A N 1
ATOM 1768 C CA . GLU A 1 211 ? 25.843 -9.517 -26.819 1.00 86.00 211 GLU A CA 1
ATOM 1769 C C . GLU A 1 211 ? 25.090 -9.448 -25.492 1.00 86.00 211 GLU A C 1
ATOM 1771 O O . GLU A 1 211 ? 24.613 -8.392 -25.078 1.00 86.00 211 GLU A O 1
ATOM 1776 N N . PHE A 1 212 ? 24.997 -10.581 -24.793 1.00 81.88 212 PHE A N 1
ATOM 1777 C CA . PHE A 1 212 ? 24.471 -10.595 -23.432 1.00 81.88 212 PHE A CA 1
ATOM 1778 C C . PHE A 1 212 ? 25.492 -10.009 -22.463 1.00 81.88 212 PHE A C 1
ATOM 1780 O O . PHE A 1 212 ? 26.682 -10.343 -22.492 1.00 81.88 212 PHE A O 1
ATOM 1787 N N . ARG A 1 213 ? 25.010 -9.160 -21.557 1.00 75.31 213 ARG A N 1
ATOM 1788 C CA . ARG A 1 213 ? 25.846 -8.536 -20.540 1.00 75.31 213 ARG A CA 1
ATOM 1789 C C . ARG A 1 213 ? 26.423 -9.607 -19.611 1.00 75.31 213 ARG A C 1
ATOM 1791 O O . ARG A 1 213 ? 25.700 -10.431 -19.058 1.00 75.31 213 ARG A O 1
ATOM 1798 N N . LYS A 1 214 ? 27.746 -9.608 -19.430 1.00 75.25 214 LYS A N 1
ATOM 1799 C CA . LYS A 1 214 ? 28.401 -10.508 -18.470 1.00 75.25 214 LYS A CA 1
ATOM 1800 C C . LYS A 1 214 ? 28.111 -10.013 -17.057 1.00 75.25 214 LYS A C 1
ATOM 1802 O O . LYS A 1 214 ? 28.493 -8.893 -16.715 1.00 75.25 214 LYS A O 1
ATOM 1807 N N . ASP A 1 215 ? 27.489 -10.852 -16.233 1.00 65.62 215 ASP A N 1
ATOM 1808 C CA . ASP A 1 215 ? 27.295 -10.558 -14.815 1.00 65.62 215 ASP A CA 1
ATOM 1809 C C . ASP A 1 215 ? 28.642 -10.211 -14.167 1.00 65.62 215 ASP A C 1
ATOM 1811 O O . ASP A 1 215 ? 29.607 -10.983 -14.233 1.00 65.62 215 ASP A O 1
ATOM 1815 N N . LYS A 1 216 ? 28.727 -9.045 -13.513 1.00 57.62 216 LYS A N 1
ATOM 1816 C CA . LYS A 1 216 ? 29.896 -8.694 -12.699 1.00 57.62 216 LYS A CA 1
ATOM 1817 C C . LYS A 1 216 ? 29.989 -9.726 -11.575 1.00 57.62 216 LYS A C 1
ATOM 1819 O O . LYS A 1 216 ? 29.232 -9.668 -10.607 1.00 57.62 216 LYS A O 1
ATOM 1824 N N . SER A 1 217 ? 30.917 -10.679 -11.691 1.00 45.75 217 SER A N 1
ATOM 1825 C CA . SER A 1 217 ? 31.162 -11.699 -10.671 1.00 45.75 217 SER A CA 1
ATOM 1826 C C . SER A 1 217 ? 31.314 -11.022 -9.307 1.00 45.75 217 SER A C 1
ATOM 1828 O O . SER A 1 217 ? 32.244 -10.231 -9.111 1.00 45.75 217 SER A O 1
ATOM 1830 N N . LYS A 1 218 ? 30.402 -11.304 -8.365 1.00 45.44 218 LYS A N 1
ATOM 1831 C CA . LYS A 1 218 ? 30.506 -10.818 -6.983 1.00 45.44 218 LYS A CA 1
ATOM 1832 C C . LYS A 1 218 ? 31.883 -11.223 -6.459 1.00 45.44 218 LYS A C 1
ATOM 1834 O O . LYS A 1 218 ? 32.133 -12.410 -6.262 1.00 45.44 218 LYS A O 1
ATOM 1839 N N . LYS A 1 219 ? 32.781 -10.253 -6.244 1.00 43.06 219 LYS A N 1
ATOM 1840 C CA . LYS A 1 219 ? 34.063 -10.486 -5.567 1.00 43.06 219 LYS A CA 1
ATOM 1841 C C . LYS A 1 219 ? 33.756 -11.188 -4.244 1.00 43.06 219 LYS A C 1
ATOM 1843 O O . LYS A 1 219 ? 33.217 -10.566 -3.329 1.00 43.06 219 LYS A O 1
ATOM 1848 N N . GLN A 1 220 ? 34.068 -12.480 -4.152 1.00 44.44 220 GLN A N 1
ATOM 1849 C CA . GLN A 1 220 ? 34.050 -13.203 -2.888 1.00 44.44 220 GLN A CA 1
ATOM 1850 C C . GLN A 1 220 ? 34.959 -12.435 -1.927 1.00 44.44 220 GLN A C 1
ATOM 1852 O O . GLN A 1 220 ? 36.164 -12.320 -2.159 1.00 44.44 220 GLN A O 1
ATOM 1857 N N . LYS A 1 221 ? 34.379 -11.868 -0.864 1.00 45.59 221 LYS A N 1
ATOM 1858 C CA . LYS A 1 221 ? 35.152 -11.364 0.271 1.00 45.59 221 LYS A CA 1
ATOM 1859 C C . LYS A 1 221 ? 35.951 -12.550 0.813 1.00 45.59 221 LYS A C 1
ATOM 1861 O O . LYS A 1 221 ? 35.384 -13.423 1.466 1.00 45.59 221 LYS A O 1
ATOM 1866 N N . ARG A 1 222 ? 37.250 -12.604 0.506 1.00 45.88 222 ARG A N 1
ATOM 1867 C CA . ARG A 1 222 ? 38.188 -13.515 1.167 1.00 45.88 222 ARG A CA 1
ATOM 1868 C C . ARG A 1 222 ? 38.113 -13.217 2.665 1.00 45.88 222 ARG A C 1
ATOM 1870 O O . ARG A 1 222 ? 38.419 -12.100 3.077 1.00 45.88 222 ARG A O 1
ATOM 1877 N N . LYS A 1 223 ? 37.641 -14.181 3.460 1.00 39.84 223 LYS A N 1
ATOM 1878 C CA . LYS A 1 223 ? 37.782 -14.126 4.919 1.00 39.84 223 LYS A CA 1
ATOM 1879 C C . LYS A 1 223 ? 39.286 -14.139 5.240 1.00 39.84 223 LYS A C 1
ATOM 1881 O O . LYS A 1 223 ? 39.988 -14.949 4.631 1.00 39.84 223 LYS A O 1
ATOM 1886 N N . PRO A 1 224 ? 39.794 -13.267 6.126 1.00 61.38 224 PRO A N 1
ATOM 1887 C CA . PRO A 1 224 ? 41.149 -13.408 6.641 1.00 61.38 224 PRO A CA 1
ATOM 1888 C C . PRO A 1 224 ? 41.218 -14.690 7.478 1.00 61.38 224 PRO A C 1
ATOM 1890 O O . PRO A 1 224 ? 40.298 -14.953 8.258 1.00 61.38 224 PRO A O 1
ATOM 1893 N N . HIS A 1 225 ? 42.262 -15.484 7.250 1.00 48.84 225 HIS A N 1
ATOM 1894 C CA . HIS A 1 225 ? 42.662 -16.592 8.115 1.00 48.84 225 HIS A CA 1
ATOM 1895 C C . HIS A 1 225 ? 43.344 -16.068 9.375 1.00 48.84 225 HIS A C 1
ATOM 1897 O O . HIS A 1 225 ? 44.043 -15.034 9.259 1.00 48.84 225 HIS A O 1
#

Solvent-accessible surface area (backbone atoms only — not comparable to full-atom values): 12980 Å² total; per-residue (Å²): 128,88,78,80,74,51,55,67,55,33,50,50,53,48,50,50,57,44,54,76,64,33,56,50,35,43,38,77,44,43,55,66,59,51,25,57,57,65,71,42,56,71,68,61,42,52,51,52,51,52,59,52,36,74,77,44,77,91,61,87,72,88,69,44,47,39,53,91,38,41,71,62,50,41,53,50,48,27,70,74,53,74,48,84,66,50,60,61,53,33,38,34,59,27,49,43,74,55,71,67,58,53,45,51,54,53,52,48,41,45,48,55,53,41,54,51,56,70,72,48,81,80,62,58,68,63,46,50,54,36,35,73,76,34,98,42,63,67,57,15,49,52,52,48,46,63,74,77,45,61,67,67,60,51,51,54,51,38,48,52,53,49,31,60,75,57,63,34,62,76,89,36,29,35,62,59,37,52,49,53,54,50,59,69,31,43,90,35,88,85,44,31,61,69,70,58,42,39,67,57,53,50,51,52,45,26,75,73,68,76,45,80,77,77,77,81,76,77,77,74,79,78,75,84,131

pLDDT: mean 87.74, std 11.77, range [39.84, 96.5]

Nearest PDB structures (foldseek):
  6nq8-assembly2_B  TM=1.297E-01  e=6.687E+00  Bacillus subtilis subsp. subtilis str. 168

Radius of gyration: 24.59 Å; Cα contacts (8 Å, |Δi|>4): 192; chains: 1; bounding box: 79×28×64 Å

Foldseek 3Di:
DPDQDALVQLLVLVLVVQLVADDLLWGWDWLVRNCVSNVHDPVVSVVLVVVLCVVPVPDDDPTTDIQVCVVVVQVSSCSVNVDPPSQLVCVLSLNHHDVVLLVVLLVLLLVLLLVCLVPDDDPLVQLVVLCVVDPDSLVSVVVVCVVPDDSVVSLQVSLVVSCVVSVRDVSSNSSVNSSVVVVVPDVDPSNPVCVSCVVSSQVSCCVNPVDGDDPPPDPPPPDDD

Mean predicted aligned error: 7.41 Å

Secondary structure (DSSP, 8-state):
-PPPPPHHHHHHHHHHHHHHH-BTTB-EEEHHHHHHHTT--HHHHHHHHHHHHHH-TT---SSEEEGGGHHHHHHHHHHHH--S-HHHHHHHTTS---HHHHHHHHHHHHHHHHHHHHHS---HHHHHHHHHHSSSHHHHHHHHHHHH--HHHHHHHHHHHHHHHHT--GGGSHHHHHHHHHHHHTTSSSS-HHHHTHHHHHHHHHHHHSSPPPP----------